Protein AF-A0A9D4J540-F1 (afdb_monomer_lite)

Foldseek 3Di:
DDPQPPPDDDPPPDDDDDDDDDDDDDDDDDDDDDDDDDDPPPDDDVVNVLVLVVVLPPDPPDDDDPPDDDDDPPPPDPPSQVVNQVVVVVQVVCVVVVSDDEDCFAFEPDFASGKHKYFPPDPLVVQQNCFHQFHWDWPDKDFGPNPPGQWIKTKIFTQAPPRDTDPQKIKIWIAGPPDRRMIMIHIHHGPVRHDFAADPPDPDRPDGDGADRSVLLVVLVVVVVVPPDPLVNNQVQLPPPPDVPDRTGRNRHDRSVVSVVVPVPD

Sequence (266 aa):
MVVVVEVRVVVARWGGGRRGGGGDGGDGGGETRHEQHASPYTHLELDEIVRWIEDATKVPHGRKRQSGGGGTAVVHSNQKEPLAAQIVDDIMGACEAGQGKVSTDMPFNISGGDIYVVALDSLAMKKDVSVDKYMWVNDGRRRFPKKKPTMFKSFFKIKLVENQHSKSFQKHIYERLENGKFAIIHYLGDPTIYTPLAHGNSKSKETVFIRTNPSVIEHIKSRADDETVSANFIDKELKCKAEKGTDFGVKTARNVRQVKKSFIQK

pLDDT: mean 70.06, std 23.6, range [22.86, 97.44]

Organism: Dreissena polymorpha (NCBI:txid45954)

Structure (mmCIF, N/CA/C/O backbone):
data_AF-A0A9D4J540-F1
#
_entry.id   AF-A0A9D4J540-F1
#
loop_
_atom_site.group_PDB
_atom_site.id
_atom_site.type_symbol
_atom_site.label_atom_id
_atom_site.label_alt_id
_atom_site.label_comp_id
_atom_site.label_asym_id
_atom_site.label_entity_id
_atom_site.label_seq_id
_atom_site.pdbx_PDB_ins_code
_atom_site.Cartn_x
_atom_site.Cartn_y
_atom_site.Cartn_z
_atom_site.occupancy
_atom_site.B_iso_or_equiv
_atom_site.auth_seq_id
_atom_site.auth_comp_id
_atom_site.auth_asym_id
_atom_site.auth_atom_id
_atom_site.pdbx_PDB_model_num
ATOM 1 N N . MET A 1 1 ? -17.486 -25.761 18.473 1.00 26.69 1 MET A N 1
ATOM 2 C CA . MET A 1 1 ? -17.718 -25.451 17.048 1.00 26.69 1 MET A CA 1
ATOM 3 C C . MET A 1 1 ? -16.878 -24.239 16.647 1.00 26.69 1 MET A C 1
ATOM 5 O O . MET A 1 1 ? -17.159 -23.132 17.087 1.00 26.69 1 MET A O 1
ATOM 9 N N . VAL A 1 2 ? -15.793 -24.455 15.898 1.00 23.91 2 VAL A N 1
ATOM 10 C CA . VAL A 1 2 ? -14.969 -23.377 15.324 1.00 23.91 2 VAL A CA 1
ATOM 11 C C . VAL A 1 2 ? -15.716 -22.850 14.104 1.00 23.91 2 VAL A C 1
ATOM 13 O O . VAL A 1 2 ? -15.892 -23.581 13.133 1.00 23.91 2 VAL A O 1
ATOM 16 N N . VAL A 1 3 ? -16.197 -21.609 14.160 1.00 22.86 3 VAL A N 1
ATOM 17 C CA . VAL A 1 3 ? -16.759 -20.951 12.976 1.00 22.86 3 VAL A CA 1
ATOM 18 C C . VAL A 1 3 ? -15.584 -20.544 12.094 1.00 22.86 3 VAL A C 1
ATOM 20 O O . VAL A 1 3 ? -14.884 -19.573 12.371 1.00 22.86 3 VAL A O 1
ATOM 23 N N . VAL A 1 4 ? -15.328 -21.340 11.058 1.00 23.89 4 VAL A N 1
ATOM 24 C CA . VAL A 1 4 ? -14.384 -21.002 9.994 1.00 23.89 4 VAL A CA 1
ATOM 25 C C . VAL A 1 4 ? -15.037 -19.914 9.149 1.00 23.89 4 VAL A C 1
ATOM 27 O O . VAL A 1 4 ? -15.971 -20.178 8.396 1.00 23.89 4 VAL A O 1
ATOM 30 N N . VAL A 1 5 ? -14.568 -18.677 9.291 1.00 25.12 5 VAL A N 1
ATOM 31 C CA . VAL A 1 5 ? -14.955 -17.583 8.397 1.00 25.12 5 VAL A CA 1
ATOM 32 C C . VAL A 1 5 ? -14.216 -17.800 7.077 1.00 25.12 5 VAL A C 1
ATOM 34 O O . VAL A 1 5 ? -13.028 -17.496 6.952 1.00 25.12 5 VAL A O 1
ATOM 37 N N . GLU A 1 6 ? -14.894 -18.368 6.078 1.00 25.05 6 GLU A N 1
ATOM 38 C CA . GLU A 1 6 ? -14.352 -18.451 4.722 1.00 25.05 6 GLU A CA 1
ATOM 39 C C . GLU A 1 6 ? -14.359 -17.047 4.100 1.00 25.05 6 GLU A C 1
ATOM 41 O O . GLU A 1 6 ? -15.299 -16.632 3.427 1.00 25.05 6 GLU A O 1
ATOM 46 N N . VAL A 1 7 ? -13.287 -16.283 4.320 1.00 29.91 7 VAL A N 1
ATOM 47 C CA . VAL A 1 7 ? -13.056 -15.042 3.577 1.00 29.91 7 VAL A CA 1
ATOM 48 C C . VAL A 1 7 ? -12.650 -15.428 2.151 1.00 29.91 7 VAL A C 1
ATOM 50 O O . VAL A 1 7 ? -11.495 -15.799 1.886 1.00 29.91 7 VAL A O 1
ATOM 53 N N . ARG A 1 8 ? -13.607 -15.383 1.218 1.00 24.66 8 ARG A N 1
ATOM 54 C CA . ARG A 1 8 ? -13.321 -15.356 -0.221 1.00 24.66 8 ARG A CA 1
ATOM 55 C C . ARG A 1 8 ? -13.073 -13.918 -0.653 1.00 24.66 8 ARG A C 1
ATOM 57 O O . ARG A 1 8 ? -13.983 -13.177 -0.992 1.00 24.66 8 ARG A O 1
ATOM 64 N N . VAL A 1 9 ? -11.798 -13.557 -0.635 1.00 43.72 9 VAL A N 1
ATOM 65 C CA . VAL A 1 9 ? -11.252 -12.507 -1.496 1.00 43.72 9 VAL A CA 1
ATOM 66 C C . VAL A 1 9 ? -11.085 -13.110 -2.900 1.00 43.72 9 VAL A C 1
ATOM 68 O O . VAL A 1 9 ? -10.709 -14.278 -3.009 1.00 43.72 9 VAL A O 1
ATOM 71 N N . VAL A 1 10 ? -11.335 -12.298 -3.936 1.00 25.88 10 VAL A N 1
ATOM 72 C CA . VAL A 1 10 ? -11.378 -12.590 -5.389 1.00 25.88 10 VAL A CA 1
ATOM 73 C C . VAL A 1 10 ? -12.747 -13.065 -5.914 1.00 25.88 10 VAL A C 1
ATOM 75 O O . VAL A 1 10 ? -13.048 -14.257 -5.941 1.00 25.88 10 VAL A O 1
ATOM 78 N N . VAL A 1 11 ? -13.537 -12.133 -6.472 1.00 28.45 11 VAL A N 1
ATOM 79 C CA . VAL A 1 11 ? -14.536 -12.452 -7.513 1.00 28.45 11 VAL A CA 1
ATOM 80 C C . VAL A 1 11 ? -13.845 -12.351 -8.873 1.00 28.45 11 VAL A C 1
ATOM 82 O O . VAL A 1 11 ? -13.983 -11.376 -9.609 1.00 28.45 11 VAL A O 1
ATOM 85 N N . ALA A 1 12 ? -13.069 -13.376 -9.222 1.00 29.16 12 ALA A N 1
ATOM 86 C CA . ALA A 1 12 ? -12.652 -13.582 -10.601 1.00 29.16 12 ALA A CA 1
ATOM 87 C C . ALA A 1 12 ? -13.852 -14.158 -11.359 1.00 29.16 12 ALA A C 1
ATOM 89 O O . ALA A 1 12 ? -14.287 -15.284 -11.114 1.00 29.16 12 ALA A O 1
ATOM 90 N N . ARG A 1 13 ? -14.418 -13.374 -12.279 1.00 31.55 13 ARG A N 1
ATOM 91 C CA . ARG A 1 13 ? -15.468 -13.838 -13.190 1.00 31.55 13 ARG A CA 1
ATOM 92 C C . ARG A 1 13 ? -14.835 -14.799 -14.204 1.00 31.55 13 ARG A C 1
ATOM 94 O O . ARG A 1 13 ? -14.367 -14.381 -15.258 1.00 31.55 13 ARG A O 1
ATOM 101 N N . TRP A 1 14 ? -14.784 -16.085 -13.867 1.00 31.44 14 TRP A N 1
ATOM 102 C CA . TRP A 1 14 ? -14.322 -17.133 -14.776 1.00 31.44 14 TRP A CA 1
ATOM 103 C C . TRP A 1 14 ? -15.510 -17.652 -15.599 1.00 31.44 14 TRP A C 1
ATOM 105 O O . TRP A 1 14 ? -16.533 -18.063 -15.051 1.00 31.44 14 TRP A O 1
ATOM 115 N N . GLY A 1 15 ? -15.393 -17.572 -16.927 1.00 35.62 15 GLY A N 1
ATOM 116 C CA . GLY A 1 15 ? -16.367 -18.104 -17.879 1.00 35.62 15 GLY A CA 1
ATOM 117 C C . GLY A 1 15 ? -16.639 -19.595 -17.663 1.00 35.62 15 GLY A C 1
ATOM 118 O O . GLY A 1 15 ? -15.723 -20.379 -17.428 1.00 35.62 15 GLY A O 1
ATOM 119 N N . GLY A 1 16 ? -17.920 -19.958 -17.732 1.00 33.75 16 GLY A N 1
ATOM 120 C CA . GLY A 1 16 ? -18.432 -21.280 -17.393 1.00 33.75 16 GLY A CA 1
ATOM 121 C C . GLY A 1 16 ? -17.830 -22.423 -18.212 1.00 33.75 16 GLY A C 1
ATOM 122 O O . GLY A 1 16 ? -17.980 -22.483 -19.431 1.00 33.75 16 GLY A O 1
ATOM 123 N N . GLY A 1 17 ? -17.234 -23.377 -17.498 1.00 34.75 17 GLY A N 1
ATOM 124 C CA . GLY A 1 17 ? -17.017 -24.752 -17.938 1.00 34.75 17 GLY A CA 1
ATOM 125 C C . GLY A 1 17 ? -18.079 -25.668 -17.324 1.00 34.75 17 GLY A C 1
ATOM 126 O O . GLY A 1 17 ? -18.417 -25.547 -16.150 1.00 34.75 17 GLY A O 1
ATOM 127 N N . ARG A 1 18 ? -18.652 -26.538 -18.157 1.00 36.75 18 ARG A N 1
ATOM 128 C CA . ARG A 1 18 ? -19.807 -27.411 -17.897 1.00 36.75 18 ARG A CA 1
ATOM 129 C C . ARG A 1 18 ? -19.632 -28.421 -16.750 1.00 36.75 18 ARG A C 1
ATOM 131 O O . ARG A 1 18 ? -18.545 -28.904 -16.470 1.00 36.75 18 ARG A O 1
ATOM 138 N N . ARG A 1 19 ? -20.802 -28.773 -16.201 1.00 39.38 19 ARG A N 1
ATOM 139 C CA . ARG A 1 19 ? -21.139 -29.775 -15.175 1.00 39.38 19 ARG A CA 1
ATOM 140 C C . ARG A 1 19 ? -20.729 -31.224 -15.486 1.00 39.38 19 ARG A C 1
ATOM 142 O O . ARG A 1 19 ? -20.896 -31.688 -16.609 1.00 39.38 19 ARG A O 1
ATOM 149 N N . GLY A 1 20 ? -20.450 -31.942 -14.399 1.00 35.66 20 GLY A N 1
ATOM 150 C CA . GLY A 1 20 ? -20.665 -33.378 -14.153 1.00 35.66 20 GLY A CA 1
ATOM 151 C C . GLY A 1 20 ? -19.962 -33.731 -12.833 1.00 35.66 20 GLY A C 1
ATOM 152 O O . GLY A 1 20 ? -18.858 -33.252 -12.628 1.00 35.66 20 GLY A O 1
ATOM 153 N N . GLY A 1 21 ? -20.484 -34.461 -11.851 1.00 37.16 21 GLY A N 1
ATOM 154 C CA . GLY A 1 21 ? -21.743 -35.159 -11.608 1.00 37.16 21 GLY A CA 1
ATOM 155 C C . GLY A 1 21 ? -21.553 -36.016 -10.336 1.00 37.16 21 GLY A C 1
ATOM 156 O O . GLY A 1 21 ? -20.451 -36.504 -10.127 1.00 37.16 21 GLY A O 1
ATOM 157 N N . GLY A 1 22 ? -22.614 -36.178 -9.533 1.00 41.75 22 GLY A N 1
ATOM 158 C CA . GLY A 1 22 ? -22.899 -37.334 -8.656 1.00 41.75 22 GLY A CA 1
ATOM 159 C C . GLY A 1 22 ? -22.045 -37.604 -7.403 1.00 41.75 22 GLY A C 1
ATOM 160 O O . GLY A 1 22 ? -20.834 -37.765 -7.490 1.00 41.75 22 GLY A O 1
ATOM 161 N N . GLY A 1 23 ? -22.717 -37.803 -6.259 1.00 38.97 23 GLY A N 1
ATOM 162 C CA . GLY A 1 23 ? -22.156 -38.523 -5.108 1.00 38.97 23 GLY A CA 1
ATOM 163 C C . GLY A 1 23 ? -22.868 -38.256 -3.779 1.00 38.97 23 GLY A C 1
ATOM 164 O O . GLY A 1 23 ? -22.450 -37.368 -3.045 1.00 38.97 23 GLY A O 1
ATOM 165 N N . ASP A 1 24 ? -23.918 -39.031 -3.493 1.00 45.72 24 ASP A N 1
ATOM 166 C CA . ASP A 1 24 ? -24.624 -39.114 -2.203 1.00 45.72 24 ASP A CA 1
ATOM 167 C C . ASP A 1 24 ? -23.822 -39.877 -1.132 1.00 45.72 24 ASP A C 1
ATOM 169 O O . ASP A 1 24 ? -23.136 -40.852 -1.445 1.00 45.72 24 ASP A O 1
ATOM 173 N N . GLY A 1 25 ? -24.053 -39.523 0.140 1.00 40.47 25 GLY A N 1
ATOM 174 C CA . GLY A 1 25 ? -24.038 -40.475 1.260 1.00 40.47 25 GLY A CA 1
ATOM 175 C C . GLY A 1 25 ? -23.175 -40.102 2.472 1.00 40.47 25 GLY A C 1
ATOM 176 O O . GLY A 1 25 ? -21.962 -39.961 2.349 1.00 40.47 25 GLY A O 1
ATOM 177 N N . GLY A 1 26 ? -23.788 -40.065 3.664 1.00 37.16 26 GLY A N 1
ATOM 178 C CA . GLY A 1 26 ? -23.072 -40.271 4.933 1.00 37.16 26 GLY A CA 1
ATOM 179 C C . GLY A 1 26 ? -23.643 -39.547 6.154 1.00 37.16 26 GLY A C 1
ATOM 180 O O . GLY A 1 26 ? -23.348 -38.379 6.369 1.00 37.16 26 GLY A O 1
ATOM 181 N N . ASP A 1 27 ? -24.414 -40.282 6.955 1.00 44.53 27 ASP A N 1
ATOM 182 C CA . ASP A 1 27 ? -25.056 -39.901 8.221 1.00 44.53 27 ASP A CA 1
ATOM 183 C C . ASP A 1 27 ? -24.097 -39.911 9.435 1.00 44.53 27 ASP A C 1
ATOM 185 O O . ASP A 1 27 ? -23.196 -40.748 9.506 1.00 44.53 27 ASP A O 1
ATOM 189 N N . GLY A 1 28 ? -24.406 -39.091 10.452 1.00 39.31 28 GLY A N 1
ATOM 190 C CA . GLY A 1 28 ? -24.206 -39.450 11.867 1.00 39.31 28 GLY A CA 1
ATOM 191 C C . GLY A 1 28 ? -23.119 -38.727 12.685 1.00 39.31 28 GLY A C 1
ATOM 192 O O . GLY A 1 28 ? -21.926 -38.899 12.458 1.00 39.31 28 GLY A O 1
ATOM 193 N N . GLY A 1 29 ? -23.542 -38.041 13.758 1.00 35.44 29 GLY A N 1
ATOM 194 C CA . GLY A 1 29 ? -22.684 -37.713 14.909 1.00 35.44 29 GLY A CA 1
ATOM 195 C C . GLY A 1 29 ? -23.139 -36.488 15.707 1.00 35.44 29 GLY A C 1
ATOM 196 O O . GLY A 1 29 ? -22.937 -35.363 15.271 1.00 35.44 29 GLY A O 1
ATOM 197 N N . GLY A 1 30 ? -23.767 -36.705 16.869 1.00 49.06 30 GLY A N 1
ATOM 198 C CA . GLY A 1 30 ? -24.305 -35.651 17.735 1.00 49.06 30 GLY A CA 1
ATOM 199 C C . GLY A 1 30 ? -23.245 -34.835 18.481 1.00 49.06 30 GLY A C 1
ATOM 200 O O . GLY A 1 30 ? -22.199 -35.356 18.861 1.00 49.06 30 GLY A O 1
ATOM 201 N N . GLU A 1 31 ? -23.562 -33.566 18.753 1.00 39.06 31 GLU A N 1
ATOM 202 C CA . GLU A 1 31 ? -22.730 -32.685 19.572 1.00 39.06 31 GLU A CA 1
ATOM 203 C C . GLU A 1 31 ? -23.557 -31.892 20.594 1.00 39.06 31 GLU A C 1
ATOM 205 O O . GLU A 1 31 ? -24.661 -31.401 20.348 1.00 39.06 31 GLU A O 1
ATOM 210 N N . THR A 1 32 ? -22.974 -31.819 21.782 1.00 46.72 32 THR A N 1
ATOM 211 C CA . THR A 1 32 ? -23.437 -31.221 23.032 1.00 46.72 32 THR A CA 1
ATOM 212 C C . THR A 1 32 ? -23.657 -29.708 22.948 1.00 46.72 32 THR A C 1
ATOM 214 O O . THR A 1 32 ? -22.788 -28.960 22.502 1.00 46.72 32 THR A O 1
ATOM 217 N N . ARG A 1 33 ? -24.806 -29.246 23.464 1.00 34.62 33 ARG A N 1
ATOM 218 C CA . ARG A 1 33 ? -25.154 -27.825 23.622 1.00 34.62 33 ARG A CA 1
ATOM 219 C C . ARG A 1 33 ? -24.336 -27.178 24.744 1.00 34.62 33 ARG A C 1
ATOM 221 O O . ARG A 1 33 ? -24.638 -27.367 25.917 1.00 34.62 33 ARG A O 1
ATOM 228 N N . HIS A 1 34 ? -23.359 -26.361 24.367 1.00 41.25 34 HIS A N 1
ATOM 229 C CA . HIS A 1 34 ? -22.866 -25.269 25.202 1.00 41.25 34 HIS A CA 1
ATOM 230 C C . HIS A 1 34 ? -23.583 -23.982 24.785 1.00 41.25 34 HIS A C 1
ATOM 232 O O . HIS A 1 34 ? -23.440 -23.534 23.648 1.00 41.25 34 HIS A O 1
ATOM 238 N N . GLU A 1 35 ? -24.353 -23.390 25.697 1.00 42.62 35 GLU A N 1
ATOM 239 C CA . GLU A 1 35 ? -24.868 -22.030 25.534 1.00 42.62 35 GLU A CA 1
ATOM 240 C C . GLU A 1 35 ? -23.688 -21.051 25.544 1.00 42.62 35 GLU A C 1
ATOM 242 O O . GLU A 1 35 ? -23.077 -20.783 26.578 1.00 42.62 35 GLU A O 1
ATOM 247 N N . GLN A 1 36 ? -23.335 -20.552 24.359 1.00 37.88 36 GLN A N 1
ATOM 248 C CA . GLN A 1 36 ? -22.417 -19.437 24.171 1.00 37.88 36 GLN A CA 1
ATOM 249 C C . GLN A 1 36 ? -23.218 -18.250 23.644 1.00 37.88 36 GLN A C 1
ATOM 251 O O . GLN A 1 36 ? -23.980 -18.370 22.684 1.00 37.88 36 GLN A O 1
ATOM 256 N N . HIS A 1 37 ? -23.057 -17.105 24.302 1.00 36.12 37 HIS A N 1
ATOM 257 C CA . HIS A 1 37 ? -23.684 -15.852 23.909 1.00 36.12 37 HIS A CA 1
ATOM 258 C C . HIS A 1 37 ? -23.287 -15.484 22.472 1.00 36.12 37 HIS A C 1
ATOM 260 O O . HIS A 1 37 ? -22.111 -15.292 22.167 1.00 36.12 37 HIS A O 1
ATOM 266 N N . ALA A 1 38 ? -24.286 -15.399 21.594 1.00 30.80 38 ALA A N 1
ATOM 267 C CA . ALA A 1 38 ? -24.119 -15.023 20.200 1.00 30.80 38 ALA A CA 1
ATOM 268 C C . ALA A 1 38 ? -23.580 -13.587 20.079 1.00 30.80 38 ALA A C 1
ATOM 270 O O . ALA A 1 38 ? -24.148 -12.648 20.640 1.00 30.80 38 ALA A O 1
ATOM 271 N N . SER A 1 39 ? -22.502 -13.417 19.311 1.00 40.12 39 SER A N 1
ATOM 272 C CA . SER A 1 39 ? -22.095 -12.101 18.816 1.00 40.12 39 SER A CA 1
ATOM 273 C C . SER A 1 39 ? -23.173 -11.587 17.845 1.00 40.12 39 SER A C 1
ATOM 275 O O . SER A 1 39 ? -23.581 -12.343 16.961 1.00 40.12 39 SER A O 1
ATOM 277 N N . PRO A 1 40 ? -2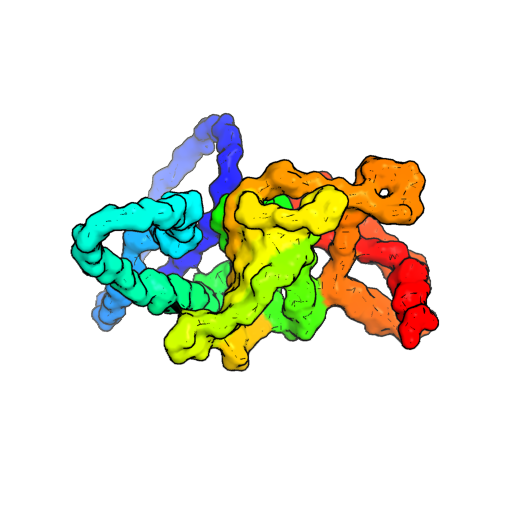3.656 -10.338 17.973 1.00 40.12 40 PRO A N 1
ATOM 278 C CA . PRO A 1 40 ? -24.829 -9.834 17.246 1.00 40.12 40 PRO A CA 1
ATOM 279 C C . PRO A 1 40 ? -24.622 -9.595 15.736 1.00 40.12 40 PRO A C 1
ATOM 281 O O . PRO A 1 40 ? -25.515 -9.064 15.082 1.00 40.12 40 PRO A O 1
ATOM 284 N N . TYR A 1 41 ? -23.480 -9.978 15.158 1.00 39.75 41 TYR A N 1
ATOM 285 C CA . TYR A 1 41 ? -23.136 -9.715 13.755 1.00 39.75 41 TYR A CA 1
ATOM 286 C C . TYR A 1 41 ? -23.010 -11.012 12.952 1.00 39.75 41 TYR A C 1
ATOM 288 O O . TYR A 1 41 ? -21.939 -11.350 12.460 1.00 39.75 41 TYR A O 1
ATOM 296 N N . THR A 1 42 ? -24.093 -11.780 12.846 1.00 37.28 42 THR A N 1
ATOM 297 C CA . THR A 1 42 ? -24.063 -13.096 12.187 1.00 37.28 42 THR A CA 1
ATOM 298 C C . THR A 1 42 ? -24.372 -13.090 10.691 1.00 37.28 42 THR A C 1
ATOM 300 O O . THR A 1 42 ? -24.262 -14.146 10.088 1.00 37.28 42 THR A O 1
ATOM 303 N N . HIS A 1 43 ? -24.702 -11.963 10.050 1.00 38.12 43 HIS A N 1
ATOM 304 C CA . HIS A 1 43 ? -25.082 -11.981 8.626 1.00 38.12 43 HIS A CA 1
ATOM 305 C C . HIS A 1 43 ? -24.961 -10.618 7.915 1.00 38.12 43 HIS A C 1
ATOM 307 O O . HIS A 1 43 ? -25.869 -10.213 7.202 1.00 38.12 43 HIS A O 1
ATOM 313 N N . LEU A 1 44 ? -23.857 -9.887 8.087 1.00 40.41 44 LEU A N 1
ATOM 314 C CA . LEU A 1 44 ? -23.514 -8.858 7.096 1.00 40.41 44 LEU A CA 1
ATOM 315 C C . LEU A 1 44 ? -22.609 -9.522 6.065 1.00 40.41 44 LEU A C 1
ATOM 317 O O . LEU A 1 44 ? -21.484 -9.912 6.386 1.00 40.41 44 LEU A O 1
ATOM 321 N N . GLU A 1 45 ? -23.116 -9.705 4.847 1.00 52.97 45 GLU A N 1
ATOM 322 C CA . GLU A 1 45 ? -22.279 -10.167 3.745 1.00 52.97 45 GLU A CA 1
ATOM 323 C C . GLU A 1 45 ? -21.124 -9.169 3.569 1.00 52.97 45 GLU A C 1
ATOM 325 O O . GLU A 1 45 ? -21.304 -7.957 3.692 1.00 52.97 45 GLU A O 1
ATOM 330 N N . LEU A 1 46 ? -19.910 -9.658 3.306 1.00 49.06 46 LEU A N 1
ATOM 331 C CA . LEU A 1 46 ? -18.743 -8.803 3.038 1.00 49.06 46 LEU A CA 1
ATOM 332 C C . LEU A 1 46 ? -19.042 -7.751 1.954 1.00 49.06 46 LEU A C 1
ATOM 334 O O . LEU A 1 46 ? -18.517 -6.643 2.024 1.00 49.06 46 LEU A O 1
ATOM 338 N N . ASP A 1 47 ? -19.951 -8.056 1.027 1.00 44.81 47 ASP A N 1
ATOM 339 C CA . ASP A 1 47 ? -20.469 -7.139 0.012 1.00 44.81 47 ASP A CA 1
ATOM 340 C C . ASP A 1 47 ? -21.237 -5.947 0.605 1.00 44.81 47 ASP A C 1
ATOM 342 O O . ASP A 1 47 ? -21.159 -4.839 0.073 1.00 44.81 47 ASP A O 1
ATOM 346 N N . GLU A 1 48 ? -21.936 -6.121 1.729 1.00 49.53 48 GLU A N 1
ATOM 347 C CA . GLU A 1 48 ? -22.558 -5.026 2.477 1.00 49.53 48 GLU A CA 1
ATOM 348 C C . GLU A 1 48 ? -21.516 -4.205 3.232 1.00 49.53 48 GLU A C 1
ATOM 350 O O . GLU A 1 48 ? -21.625 -2.984 3.257 1.00 49.53 48 GLU A O 1
ATOM 355 N N . ILE A 1 49 ? -20.466 -4.828 3.776 1.00 53.75 49 ILE A N 1
ATOM 356 C CA . ILE A 1 49 ? -19.348 -4.113 4.415 1.00 53.75 49 ILE A CA 1
ATOM 357 C C . ILE A 1 49 ? -18.589 -3.272 3.379 1.00 53.75 49 ILE A C 1
ATOM 359 O O . ILE A 1 49 ? -18.314 -2.097 3.623 1.00 53.75 49 ILE A O 1
ATOM 363 N N . VAL A 1 50 ? -18.294 -3.836 2.206 1.00 54.75 50 VAL A N 1
ATOM 364 C CA . VAL A 1 50 ? -17.635 -3.138 1.093 1.00 54.75 50 VAL A CA 1
ATOM 365 C C . VAL A 1 50 ? -18.532 -2.026 0.554 1.00 54.75 50 VAL A C 1
ATOM 367 O O . VAL A 1 50 ? -18.093 -0.876 0.530 1.00 54.75 50 VAL A O 1
ATOM 370 N N . ARG A 1 51 ? -19.810 -2.302 0.239 1.00 52.31 51 ARG A N 1
ATOM 371 C CA . ARG A 1 51 ? -20.781 -1.262 -0.162 1.00 52.31 51 ARG A CA 1
ATOM 372 C C . ARG A 1 51 ? -20.913 -0.168 0.883 1.00 52.31 51 ARG A C 1
ATOM 374 O O . ARG A 1 51 ? -21.032 1.002 0.534 1.00 52.31 51 ARG A O 1
ATOM 381 N N . TRP A 1 52 ? -20.871 -0.518 2.162 1.00 57.41 52 TRP A N 1
ATOM 382 C CA . TRP A 1 52 ? -20.982 0.450 3.239 1.00 57.41 52 TRP A CA 1
ATOM 383 C C . TRP A 1 52 ? -19.720 1.308 3.371 1.00 57.41 52 TRP A C 1
ATOM 385 O O . TRP A 1 52 ? -19.829 2.522 3.546 1.00 57.41 52 TRP A O 1
ATOM 395 N N . ILE A 1 53 ? -18.522 0.732 3.211 1.00 54.00 53 ILE A N 1
ATOM 396 C CA . ILE A 1 53 ? -17.271 1.502 3.127 1.00 54.00 53 ILE A CA 1
ATOM 397 C C . ILE A 1 53 ? -17.296 2.419 1.892 1.00 54.00 53 ILE A C 1
ATOM 399 O O . ILE A 1 53 ? -16.912 3.589 1.987 1.00 54.00 53 ILE A O 1
ATOM 403 N N . GLU A 1 54 ? -17.779 1.944 0.746 1.00 55.62 54 GLU A N 1
ATOM 404 C CA . GLU A 1 54 ? -17.943 2.744 -0.473 1.00 55.62 54 GLU A CA 1
ATOM 405 C C . GLU A 1 54 ? -18.953 3.891 -0.280 1.00 55.62 54 GLU A C 1
ATOM 407 O O . GLU A 1 54 ? -18.656 5.046 -0.591 1.00 55.62 54 GLU A O 1
ATOM 412 N N . ASP A 1 55 ? -20.112 3.635 0.325 1.00 57.56 55 ASP A N 1
ATOM 413 C CA . ASP A 1 55 ? -21.144 4.646 0.593 1.00 57.56 55 ASP A CA 1
ATOM 414 C C . ASP A 1 55 ? -20.772 5.611 1.730 1.00 57.56 55 ASP A C 1
ATOM 416 O O . ASP A 1 55 ? -21.236 6.756 1.769 1.00 57.56 55 ASP A O 1
ATOM 420 N N . ALA A 1 56 ? -19.906 5.197 2.655 1.00 50.41 56 ALA A N 1
ATOM 421 C CA . ALA A 1 56 ? -19.301 6.080 3.647 1.00 50.41 56 ALA A CA 1
ATOM 422 C C . ALA A 1 56 ? -18.181 6.952 3.049 1.00 50.41 56 ALA A C 1
ATOM 424 O O . ALA A 1 56 ? -17.897 8.024 3.589 1.00 50.41 56 ALA A O 1
ATOM 425 N N . THR A 1 57 ? -17.556 6.529 1.943 1.00 46.12 57 THR A N 1
ATOM 426 C CA . THR A 1 57 ? -16.447 7.249 1.288 1.00 46.12 57 THR A CA 1
ATOM 427 C C . THR A 1 57 ? -16.866 8.093 0.082 1.00 46.12 57 THR A C 1
ATOM 429 O O . THR A 1 57 ? -16.113 8.992 -0.301 1.00 46.12 57 THR A O 1
ATOM 432 N N . LYS A 1 58 ? -18.080 7.911 -0.460 1.00 49.16 58 LYS A N 1
ATOM 433 C CA . LYS A 1 58 ? -18.726 8.850 -1.395 1.00 49.16 58 LYS A CA 1
ATOM 434 C C . LYS A 1 58 ? -18.990 10.198 -0.709 1.00 49.16 58 LYS A C 1
ATOM 436 O O . LYS A 1 58 ? -20.077 10.482 -0.212 1.00 49.16 58 LYS A O 1
ATOM 441 N N . VAL A 1 59 ? -17.981 11.067 -0.692 1.00 44.06 59 VAL A N 1
ATOM 442 C CA . VAL A 1 59 ? -18.159 12.491 -0.388 1.00 44.06 59 VAL A CA 1
ATOM 443 C C . VAL A 1 59 ? -18.911 13.112 -1.570 1.00 44.06 59 VAL A C 1
ATOM 445 O O . VAL A 1 59 ? -18.423 12.994 -2.694 1.00 44.06 59 VAL A O 1
ATOM 448 N N . PRO A 1 60 ? -20.057 13.791 -1.379 1.00 43.03 60 PRO A N 1
ATOM 449 C CA . PRO A 1 60 ? -20.722 14.489 -2.472 1.00 43.03 60 PRO A CA 1
ATOM 450 C C . PRO A 1 60 ? -19.820 15.629 -2.968 1.00 43.03 60 PRO A C 1
ATOM 452 O O . PRO A 1 60 ? -19.774 16.725 -2.407 1.00 43.03 60 PRO A O 1
ATOM 455 N N . HIS A 1 61 ? -19.053 15.360 -4.023 1.00 42.03 61 HIS A N 1
ATOM 456 C CA . HIS A 1 61 ? -18.277 16.354 -4.751 1.00 42.03 61 HIS A CA 1
ATOM 457 C C . HIS A 1 61 ? -19.219 17.146 -5.652 1.00 42.03 61 HIS A C 1
ATOM 459 O O . HIS A 1 61 ? -19.358 16.871 -6.837 1.00 42.03 61 HIS A O 1
ATOM 465 N N . GLY A 1 62 ? -19.897 18.133 -5.066 1.00 46.88 62 GLY A N 1
ATOM 466 C CA . GLY A 1 62 ? -20.720 19.052 -5.842 1.00 46.88 62 GLY A CA 1
ATOM 467 C C . GLY A 1 62 ? -21.815 19.733 -5.042 1.00 46.88 62 GLY A C 1
ATOM 468 O O . GLY A 1 62 ? -22.991 19.484 -5.271 1.00 46.88 62 GLY A O 1
ATOM 469 N N . ARG A 1 63 ? -21.460 20.662 -4.152 1.00 41.22 63 ARG A N 1
ATOM 470 C CA . ARG A 1 63 ? -22.367 21.776 -3.852 1.00 41.22 63 ARG A CA 1
ATOM 471 C C . ARG A 1 63 ? -21.664 23.080 -4.183 1.00 41.22 63 ARG A C 1
ATOM 473 O O . ARG A 1 63 ? -20.886 23.603 -3.389 1.00 41.22 63 ARG A O 1
ATOM 480 N N . LYS A 1 64 ? -21.950 23.599 -5.384 1.00 47.59 64 LYS A N 1
ATOM 481 C CA . LYS A 1 64 ? -21.834 25.035 -5.659 1.00 47.59 64 LYS A CA 1
ATOM 482 C C . LYS A 1 64 ? -22.616 25.745 -4.553 1.00 47.59 64 LYS A C 1
ATOM 484 O O . LYS A 1 64 ? -23.775 25.412 -4.316 1.00 47.59 64 LYS A O 1
ATOM 489 N N . ARG A 1 65 ? -21.968 26.669 -3.844 1.00 42.03 65 ARG A N 1
ATOM 490 C CA . ARG A 1 65 ? -22.627 27.540 -2.867 1.00 42.03 65 ARG A CA 1
ATOM 491 C C . ARG A 1 65 ? -23.707 28.336 -3.603 1.00 42.03 65 ARG A C 1
ATOM 493 O O . ARG A 1 65 ? -23.382 29.294 -4.292 1.00 42.03 65 ARG A O 1
ATOM 500 N N . GLN A 1 66 ? -24.970 27.935 -3.481 1.00 47.47 66 GLN A N 1
ATOM 501 C CA . GLN A 1 66 ? -26.077 28.854 -3.714 1.00 47.47 66 GLN A CA 1
ATOM 502 C C . GLN A 1 66 ? -26.162 29.756 -2.485 1.00 47.47 66 GLN A C 1
ATOM 504 O O . GLN A 1 66 ? -26.473 29.313 -1.381 1.00 47.47 66 GLN A O 1
ATOM 509 N N . SER A 1 67 ? -25.777 31.013 -2.670 1.00 52.28 67 SER A N 1
ATOM 510 C CA . SER A 1 67 ? -25.998 32.086 -1.713 1.00 52.28 67 SER A CA 1
ATOM 511 C C . SER A 1 67 ? -27.464 32.506 -1.790 1.00 52.28 67 SER A C 1
ATOM 513 O O . SER A 1 67 ? -27.850 33.194 -2.731 1.00 52.28 67 SER A O 1
ATOM 515 N N . GLY A 1 68 ? -28.276 32.094 -0.821 1.00 54.47 68 GLY A N 1
ATOM 516 C CA . GLY A 1 68 ? -29.609 32.663 -0.631 1.00 54.47 68 GLY A CA 1
ATOM 517 C C . GLY A 1 68 ? -30.617 31.678 -0.055 1.00 54.47 68 GLY A C 1
ATOM 518 O O . GLY A 1 68 ? -30.928 30.677 -0.687 1.00 54.47 68 GLY A O 1
ATOM 519 N N . GLY A 1 69 ? -31.159 32.009 1.118 1.00 48.03 69 GLY A N 1
ATOM 520 C CA . GLY A 1 69 ? -32.364 31.385 1.669 1.00 48.03 69 GLY A CA 1
ATOM 521 C C . GLY A 1 69 ? -32.100 30.451 2.847 1.00 48.03 69 GLY A C 1
ATOM 522 O O . GLY A 1 69 ? -31.362 29.478 2.728 1.00 48.03 69 GLY A O 1
ATOM 523 N N . GLY A 1 70 ? -32.705 30.775 3.994 1.00 51.34 70 GLY A N 1
ATOM 524 C CA . GLY A 1 70 ? -32.614 30.019 5.243 1.00 51.34 70 GLY A CA 1
ATOM 525 C C . GLY A 1 70 ? -32.927 28.535 5.051 1.00 51.34 70 GLY A C 1
ATOM 526 O O . GLY A 1 70 ? -33.971 28.174 4.516 1.00 51.34 70 GLY A O 1
ATOM 527 N N . GLY A 1 71 ? -31.996 27.682 5.474 1.00 37.28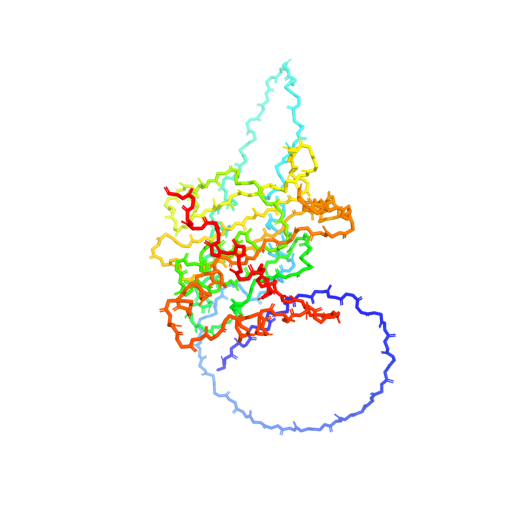 71 GLY A N 1
ATOM 528 C CA . GLY A 1 71 ? -32.069 26.240 5.288 1.00 37.28 71 GLY A CA 1
ATOM 529 C C . GLY A 1 71 ? -31.878 25.504 6.604 1.00 37.28 71 GLY A C 1
ATOM 530 O O . GLY A 1 71 ? -30.889 25.706 7.308 1.00 37.28 71 GLY A O 1
ATOM 531 N N . THR A 1 72 ? -32.840 24.638 6.897 1.00 45.16 72 THR A N 1
ATOM 532 C CA . THR A 1 72 ? -32.873 23.635 7.961 1.00 45.16 72 THR A CA 1
ATOM 533 C C . THR A 1 72 ? -31.515 22.948 8.125 1.00 45.16 72 THR A C 1
ATOM 535 O O . THR A 1 72 ? -30.950 22.424 7.161 1.00 45.16 72 THR A O 1
ATOM 538 N N . ALA A 1 73 ? -30.981 22.943 9.350 1.00 35.81 73 ALA A N 1
ATOM 539 C CA . ALA A 1 73 ? -29.724 22.281 9.672 1.00 35.81 73 ALA A CA 1
ATOM 540 C C . ALA A 1 73 ? -29.875 20.764 9.486 1.00 35.81 73 ALA A C 1
ATOM 542 O O . ALA A 1 73 ? -30.405 20.062 10.346 1.00 35.81 73 ALA A O 1
ATOM 543 N N . VAL A 1 74 ? -29.410 20.243 8.351 1.00 40.16 74 VAL A N 1
ATOM 544 C CA . VAL A 1 74 ? -29.299 18.799 8.149 1.00 40.16 74 VAL A CA 1
ATOM 545 C C . VAL A 1 74 ? -28.136 18.310 9.009 1.00 40.16 74 VAL A C 1
ATOM 547 O O . VAL A 1 74 ? -26.970 18.432 8.633 1.00 40.16 74 VAL A O 1
ATOM 550 N N . VAL A 1 75 ? -28.450 17.771 10.186 1.00 37.41 75 VAL A N 1
ATOM 551 C CA . VAL A 1 75 ? -27.484 17.084 11.046 1.00 37.41 75 VAL A CA 1
ATOM 552 C C . VAL A 1 75 ? -27.088 15.785 10.345 1.00 37.41 75 VAL A C 1
ATOM 554 O O . VAL A 1 75 ? -27.756 14.763 10.463 1.00 37.41 75 VAL A O 1
ATOM 557 N N . HIS A 1 76 ? -26.010 15.811 9.561 1.00 45.06 76 HIS A N 1
ATOM 558 C CA . HIS A 1 76 ? -25.362 14.580 9.115 1.00 45.06 76 HIS A CA 1
ATOM 559 C C . HIS A 1 76 ? -24.797 13.883 10.355 1.00 45.06 76 HIS A C 1
ATOM 561 O O . HIS A 1 76 ? -23.841 14.357 10.969 1.00 45.06 76 HIS A O 1
ATOM 567 N N . SER A 1 77 ? -25.427 12.785 10.773 1.00 44.09 77 SER A N 1
ATOM 568 C CA . SER A 1 77 ? -25.000 12.030 11.946 1.00 44.09 77 SER A CA 1
ATOM 569 C C . SER A 1 77 ? -23.563 11.528 11.752 1.00 44.09 77 SER A C 1
ATOM 571 O O . SER A 1 77 ? -23.295 10.720 10.861 1.00 44.09 77 SER A O 1
ATOM 573 N N . ASN A 1 78 ? -22.646 11.957 12.622 1.00 55.78 78 ASN A N 1
ATOM 574 C CA . ASN A 1 78 ? -21.231 11.550 12.673 1.00 55.78 78 ASN A CA 1
ATOM 575 C C . ASN A 1 78 ? -21.005 10.063 13.051 1.00 55.78 78 ASN A C 1
ATOM 577 O O . ASN A 1 78 ? -19.919 9.694 13.490 1.00 55.78 78 ASN A O 1
ATOM 581 N N . GLN A 1 79 ? -22.010 9.196 12.915 1.00 61.47 79 GLN A N 1
ATOM 582 C CA . GLN A 1 79 ? -21.950 7.792 13.342 1.00 61.47 79 GLN A CA 1
ATOM 583 C C . GLN A 1 79 ? -21.193 6.873 12.368 1.00 61.47 79 GLN A C 1
ATOM 585 O O . GLN A 1 79 ? -20.854 5.751 12.727 1.00 61.47 79 GLN A O 1
ATOM 590 N N . LYS A 1 80 ? -20.865 7.346 11.157 1.00 69.75 80 LYS A N 1
ATOM 591 C CA . LYS A 1 80 ? -20.180 6.531 10.139 1.00 69.75 80 LYS A CA 1
ATOM 592 C C . LYS A 1 80 ? -18.690 6.292 10.426 1.00 69.75 80 LYS A C 1
ATOM 594 O O . LYS A 1 80 ? -18.168 5.235 10.104 1.00 69.75 80 LYS A O 1
ATOM 599 N N . GLU A 1 81 ? -17.972 7.235 11.034 1.00 72.81 81 GLU A N 1
ATOM 600 C CA . GLU A 1 81 ? -16.542 7.011 11.320 1.00 72.81 81 GLU A CA 1
ATOM 601 C C . GLU A 1 81 ? -16.283 5.946 12.403 1.00 72.81 81 GLU A C 1
ATOM 603 O O . GLU A 1 81 ? -15.409 5.107 12.183 1.00 72.81 81 GLU A O 1
ATOM 608 N N . PRO A 1 82 ? -17.008 5.935 13.543 1.00 75.81 82 PRO A N 1
ATOM 609 C CA . PRO A 1 82 ? -16.809 4.927 14.583 1.00 75.81 82 PRO A CA 1
ATOM 610 C C . PRO A 1 82 ? -16.995 3.491 14.087 1.00 75.81 82 PRO A C 1
ATOM 612 O O . PRO A 1 82 ? -16.177 2.636 14.406 1.00 75.81 82 PRO A O 1
ATOM 615 N N . LEU A 1 83 ? -18.016 3.237 13.262 1.00 82.56 83 LEU A N 1
ATOM 616 C CA . LEU A 1 83 ? -18.290 1.893 12.749 1.00 82.56 83 LEU A CA 1
ATOM 617 C C . LEU A 1 83 ? -17.218 1.430 11.747 1.00 82.56 83 LEU A C 1
ATOM 619 O O . LEU A 1 83 ? -16.747 0.303 11.839 1.00 82.56 83 LEU A O 1
ATOM 623 N N . ALA A 1 84 ? -16.750 2.308 10.853 1.00 84.62 84 ALA A N 1
ATOM 624 C CA . ALA A 1 84 ? -15.647 1.976 9.945 1.00 84.62 84 ALA A CA 1
ATOM 625 C C . ALA A 1 84 ? -14.351 1.636 10.701 1.00 84.62 84 ALA A C 1
ATOM 627 O O . ALA A 1 84 ? -13.619 0.732 10.306 1.00 84.62 84 ALA A O 1
ATOM 628 N N . ALA A 1 85 ? -14.058 2.368 11.779 1.00 89.12 85 ALA A N 1
ATOM 629 C CA . ALA A 1 85 ? -12.917 2.075 12.637 1.00 89.12 85 ALA A CA 1
ATOM 630 C C . ALA A 1 85 ? -13.064 0.739 13.363 1.00 89.12 85 ALA A C 1
ATOM 632 O O . ALA A 1 85 ? -12.093 -0.007 13.402 1.00 89.12 85 ALA A O 1
ATOM 633 N N . GLN A 1 86 ? -14.259 0.436 13.877 1.00 90.94 86 GLN A N 1
ATOM 634 C CA . GLN A 1 86 ? -14.533 -0.839 14.531 1.00 90.94 86 GLN A CA 1
ATOM 635 C C . GLN A 1 86 ? -14.316 -2.009 13.570 1.00 90.94 86 GLN A C 1
ATOM 637 O O . GLN A 1 86 ? -13.575 -2.916 13.899 1.00 90.94 86 GLN A O 1
ATOM 642 N N . ILE A 1 87 ? -14.849 -1.938 12.345 1.00 90.12 87 ILE A N 1
ATOM 643 C CA . ILE A 1 87 ? -14.680 -3.000 11.339 1.00 90.12 87 ILE A CA 1
ATOM 644 C C . ILE A 1 87 ? -13.200 -3.240 11.019 1.00 90.12 87 ILE A C 1
ATOM 646 O O . ILE A 1 87 ? -12.743 -4.379 10.980 1.00 90.12 87 ILE A O 1
ATOM 650 N N . VAL A 1 88 ? -12.432 -2.169 10.785 1.00 92.44 88 VAL A N 1
ATOM 651 C CA . VAL A 1 88 ? -10.988 -2.289 10.524 1.00 92.44 88 VAL A CA 1
ATOM 652 C C . VAL A 1 88 ? -10.274 -2.914 11.721 1.00 92.44 88 VAL A C 1
ATOM 654 O O . VAL A 1 88 ? -9.386 -3.746 11.536 1.00 92.44 88 VAL A O 1
ATOM 657 N N . ASP A 1 89 ? -10.661 -2.524 12.933 1.00 92.62 89 ASP A N 1
ATOM 658 C CA . ASP A 1 89 ? -10.082 -3.058 14.157 1.00 92.62 89 ASP A CA 1
ATOM 659 C C . ASP A 1 89 ? -10.429 -4.538 14.369 1.00 92.62 89 ASP A C 1
ATOM 661 O O . ASP A 1 89 ? -9.536 -5.325 14.671 1.00 92.62 89 ASP A O 1
ATOM 665 N N . ASP A 1 90 ? -11.674 -4.937 14.111 1.00 92.44 90 ASP A N 1
ATOM 666 C CA . ASP A 1 90 ? -12.144 -6.320 14.198 1.00 92.44 90 ASP A CA 1
ATOM 667 C C . ASP A 1 90 ? -11.402 -7.219 13.200 1.00 92.44 90 ASP A C 1
ATOM 669 O O . ASP A 1 90 ? -10.940 -8.301 13.564 1.00 92.44 90 ASP A O 1
ATOM 673 N N . ILE A 1 91 ? -11.204 -6.756 11.957 1.00 91.81 91 ILE A N 1
ATOM 674 C CA . ILE A 1 91 ? -10.433 -7.494 10.943 1.00 91.81 91 ILE A CA 1
ATOM 675 C C . ILE A 1 91 ? -8.987 -7.700 11.411 1.00 91.81 91 ILE A C 1
ATOM 677 O O . ILE A 1 91 ? -8.457 -8.810 11.314 1.00 91.81 91 ILE A O 1
ATOM 681 N N . MET A 1 92 ? -8.337 -6.651 11.926 1.00 93.50 92 MET A N 1
ATOM 682 C CA . MET A 1 92 ? -6.969 -6.768 12.443 1.00 93.50 92 MET A CA 1
ATOM 683 C C . MET A 1 92 ? -6.898 -7.685 13.669 1.00 93.50 92 MET A C 1
ATOM 685 O O . MET A 1 92 ? -5.977 -8.494 13.758 1.00 93.50 92 MET A O 1
ATOM 689 N N . GLY A 1 93 ? -7.873 -7.602 14.578 1.00 93.12 93 GLY A N 1
ATOM 690 C CA . GLY A 1 93 ? -7.972 -8.466 15.755 1.00 93.12 93 GLY A CA 1
ATOM 691 C C . GLY A 1 93 ? -8.150 -9.940 15.389 1.00 93.12 93 GLY A C 1
ATOM 692 O O . GLY A 1 93 ? -7.454 -10.796 15.930 1.00 93.12 93 GLY A O 1
ATOM 693 N N . ALA A 1 94 ? -9.002 -10.244 14.407 1.00 91.56 94 ALA A N 1
ATOM 694 C CA . ALA A 1 94 ? -9.166 -11.602 13.893 1.00 91.56 94 ALA A CA 1
ATOM 695 C C . ALA A 1 94 ? -7.865 -12.139 13.269 1.00 91.56 94 ALA A C 1
ATOM 697 O O . ALA A 1 94 ? -7.502 -13.295 13.482 1.00 91.56 94 ALA A O 1
ATOM 698 N N . CYS A 1 95 ? -7.124 -11.302 12.536 1.00 92.06 95 CYS A N 1
ATOM 699 C CA . CYS A 1 95 ? -5.828 -11.687 11.971 1.00 92.06 95 CYS A CA 1
ATOM 700 C C . CYS A 1 95 ? -4.773 -11.947 13.057 1.00 92.06 95 CYS A C 1
ATOM 702 O O . CYS A 1 95 ? -4.036 -12.926 12.968 1.00 92.06 95 CYS A O 1
ATOM 704 N N . GLU A 1 96 ? -4.733 -11.125 14.110 1.00 92.06 96 GLU A N 1
ATOM 705 C CA . GLU A 1 96 ? -3.875 -11.346 15.284 1.00 92.06 96 GLU A CA 1
ATOM 706 C C . GLU A 1 96 ? -4.202 -12.652 16.015 1.00 92.06 96 GLU A C 1
ATOM 708 O O . GLU A 1 96 ? -3.292 -13.344 16.468 1.00 92.06 96 GLU A O 1
ATOM 713 N N . ALA A 1 97 ? -5.484 -13.012 16.089 1.00 93.00 97 ALA A N 1
ATOM 714 C CA . ALA A 1 97 ? -5.946 -14.273 16.661 1.00 93.00 97 ALA A CA 1
ATOM 715 C C . ALA A 1 97 ? -5.718 -15.492 15.741 1.00 93.00 97 ALA A C 1
ATOM 717 O O . ALA A 1 97 ? -6.096 -16.606 16.099 1.00 93.00 97 ALA A O 1
ATOM 718 N N . GLY A 1 98 ? -5.134 -15.305 14.550 1.00 91.88 98 GLY A N 1
ATOM 719 C CA . GLY A 1 98 ? -4.925 -16.373 13.568 1.00 91.88 98 GLY A CA 1
ATOM 720 C C . GLY A 1 98 ? -6.207 -16.847 12.872 1.00 91.88 98 GLY A C 1
ATOM 721 O O . GLY A 1 98 ? -6.221 -17.916 12.270 1.00 91.88 98 GLY A O 1
ATOM 722 N N . GLN A 1 99 ? -7.288 -16.067 12.948 1.00 91.12 99 GLN A N 1
ATOM 723 C CA . GLN A 1 99 ? -8.607 -16.391 12.391 1.00 91.12 99 GLN A CA 1
ATOM 724 C C . GLN A 1 99 ? -8.845 -15.774 11.000 1.00 91.12 99 GLN A C 1
ATOM 726 O O . GLN A 1 99 ? -9.931 -15.911 10.442 1.00 91.12 99 GLN A O 1
ATOM 731 N N . GLY A 1 100 ? -7.849 -15.091 10.427 1.00 87.25 100 GLY A N 1
ATOM 732 C CA . GLY A 1 100 ? -7.940 -14.412 9.134 1.00 87.25 100 GLY A CA 1
ATOM 733 C C . GLY A 1 100 ? -6.831 -14.815 8.165 1.00 87.25 100 GLY A C 1
ATOM 734 O O . GLY A 1 100 ? -5.766 -15.284 8.562 1.00 87.25 100 GLY A O 1
ATOM 735 N N . LYS A 1 101 ? -7.071 -14.599 6.867 1.00 88.56 101 LYS A N 1
ATOM 736 C CA . LYS A 1 101 ? -6.036 -14.749 5.837 1.00 88.56 101 LYS A CA 1
ATOM 737 C C . LYS A 1 101 ? -5.161 -13.502 5.825 1.00 88.56 101 LYS A C 1
ATOM 739 O O . LYS A 1 101 ? -5.641 -12.414 5.514 1.00 88.56 101 LYS A O 1
ATOM 744 N N . VAL A 1 102 ? -3.880 -13.680 6.118 1.00 91.56 102 VAL A N 1
ATOM 745 C CA . VAL A 1 102 ? -2.875 -12.620 6.043 1.00 91.56 102 VAL A CA 1
ATOM 746 C C . VAL A 1 102 ? -1.897 -12.953 4.930 1.00 91.56 102 VAL A C 1
ATOM 748 O O . VAL A 1 102 ? -1.359 -14.057 4.883 1.00 91.56 102 VAL A O 1
ATOM 751 N N . SER A 1 103 ? -1.660 -11.996 4.037 1.00 90.12 103 SER A N 1
ATOM 752 C CA . SER A 1 103 ? -0.626 -12.128 3.016 1.00 90.12 103 SER A CA 1
ATOM 753 C C . SER A 1 103 ? 0.722 -11.658 3.557 1.00 90.12 103 SER A C 1
ATOM 755 O O . SER A 1 103 ? 0.818 -10.618 4.209 1.00 90.12 103 SER A O 1
ATOM 757 N N . THR A 1 104 ? 1.780 -12.397 3.248 1.00 85.69 104 THR A N 1
ATOM 758 C CA . THR A 1 104 ? 3.171 -11.945 3.419 1.00 85.69 104 THR A CA 1
ATOM 759 C C . THR A 1 104 ? 3.706 -11.271 2.156 1.00 85.69 104 THR A C 1
ATOM 761 O O . THR A 1 104 ? 4.653 -10.490 2.216 1.00 85.69 104 THR A O 1
ATOM 764 N N . ASP A 1 105 ? 3.074 -11.540 1.012 1.00 84.19 105 ASP A N 1
ATOM 765 C CA . ASP A 1 105 ? 3.411 -10.957 -0.278 1.00 84.19 105 ASP A CA 1
ATOM 766 C C . ASP A 1 105 ? 2.517 -9.745 -0.583 1.00 84.19 105 ASP A C 1
ATOM 768 O O . ASP A 1 105 ? 1.329 -9.702 -0.246 1.00 84.19 105 ASP A O 1
ATOM 772 N N . MET A 1 106 ? 3.090 -8.753 -1.266 1.00 86.62 106 MET A N 1
ATOM 773 C CA . MET A 1 106 ? 2.340 -7.592 -1.744 1.00 86.62 106 MET A CA 1
ATOM 774 C C . MET A 1 106 ? 1.411 -7.975 -2.904 1.00 86.62 106 MET A C 1
ATOM 776 O O . MET A 1 106 ? 1.867 -8.671 -3.823 1.00 86.62 106 MET A O 1
ATOM 780 N N . PRO A 1 107 ? 0.148 -7.499 -2.905 1.00 85.31 107 PRO A N 1
ATOM 781 C CA . PRO A 1 107 ? -0.795 -7.801 -3.971 1.00 85.31 107 PRO A CA 1
ATOM 782 C C . PRO A 1 107 ? -0.328 -7.258 -5.325 1.00 85.31 107 PRO A C 1
ATOM 784 O O . PRO A 1 107 ? 0.338 -6.222 -5.422 1.00 85.31 107 PRO A O 1
ATOM 787 N N . PHE A 1 108 ? -0.703 -7.969 -6.384 1.00 82.25 108 PHE A N 1
ATOM 788 C CA . PHE A 1 108 ? -0.462 -7.605 -7.777 1.00 82.25 108 PHE A CA 1
ATOM 789 C C . PHE A 1 108 ? -1.785 -7.642 -8.551 1.00 82.25 108 PHE A C 1
ATOM 791 O O . PHE A 1 108 ? -2.747 -8.248 -8.096 1.00 82.25 108 PHE A O 1
ATOM 798 N N . ASN A 1 109 ? -1.837 -6.991 -9.720 1.00 83.44 109 ASN A N 1
ATOM 799 C CA . ASN A 1 109 ? -3.035 -6.944 -10.582 1.00 83.44 109 ASN A CA 1
ATOM 800 C C . ASN A 1 109 ? -4.314 -6.468 -9.862 1.00 83.44 109 ASN A C 1
ATOM 802 O O . ASN A 1 109 ? -5.413 -6.950 -10.112 1.00 83.44 109 ASN A O 1
ATOM 806 N N . ILE A 1 110 ? -4.145 -5.492 -8.977 1.00 93.19 110 ILE A N 1
ATOM 807 C CA . ILE A 1 110 ? -5.198 -4.998 -8.095 1.00 93.19 110 ILE A CA 1
ATOM 808 C C . ILE A 1 110 ? -6.276 -4.230 -8.863 1.00 93.19 110 ILE A C 1
ATOM 810 O O . ILE A 1 110 ? -5.952 -3.407 -9.730 1.00 93.19 110 ILE A O 1
ATOM 814 N N . SER A 1 111 ? -7.527 -4.442 -8.458 1.00 93.62 111 SER A N 1
ATOM 815 C CA . SER A 1 111 ? -8.719 -3.722 -8.899 1.00 93.62 111 SER A CA 1
ATOM 816 C C . SER A 1 111 ? -9.254 -2.765 -7.827 1.00 93.62 111 SER A C 1
ATOM 818 O O . SER A 1 111 ? -8.891 -2.819 -6.652 1.00 93.62 111 SER A O 1
ATOM 820 N N . GLY A 1 112 ? -10.120 -1.834 -8.233 1.00 94.19 112 GLY A N 1
ATOM 821 C CA . GLY A 1 112 ? -10.883 -1.031 -7.277 1.00 94.19 112 GLY A CA 1
ATOM 822 C C . GLY A 1 112 ? -11.856 -1.885 -6.475 1.00 94.19 112 GLY A C 1
ATOM 8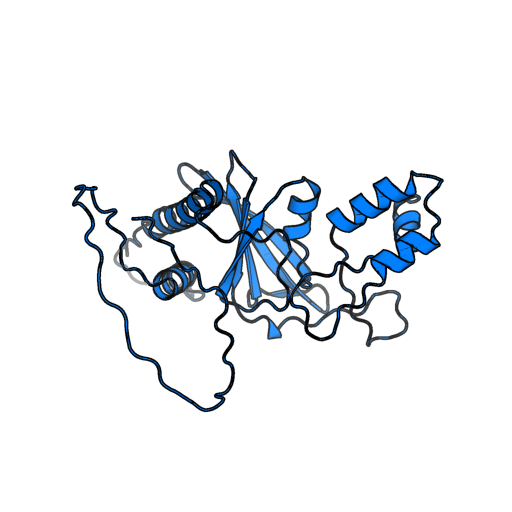23 O O . GLY A 1 112 ? -12.513 -2.751 -7.043 1.00 94.19 112 GLY A O 1
ATOM 824 N N . GLY A 1 113 ? -11.959 -1.609 -5.178 1.00 92.31 113 GLY A N 1
ATOM 825 C CA . GLY A 1 113 ? -12.758 -2.370 -4.217 1.00 92.31 113 GLY A CA 1
ATOM 826 C C . GLY A 1 113 ? -11.964 -3.458 -3.490 1.00 92.31 113 GLY A C 1
ATOM 827 O O . GLY A 1 113 ? -12.410 -3.935 -2.450 1.00 92.31 113 GLY A O 1
ATOM 828 N N . ASP A 1 114 ? -10.771 -3.823 -3.975 1.00 92.25 114 ASP A N 1
ATOM 829 C CA . ASP A 1 114 ? -9.975 -4.877 -3.348 1.00 92.25 114 ASP A CA 1
ATOM 830 C C . ASP A 1 114 ? -9.428 -4.446 -1.977 1.00 92.25 114 ASP A C 1
ATOM 832 O O . ASP A 1 114 ? -8.908 -3.334 -1.794 1.00 92.25 114 ASP A O 1
ATOM 836 N N . ILE A 1 115 ? -9.500 -5.371 -1.016 1.00 94.00 115 ILE A N 1
ATOM 837 C CA . ILE A 1 115 ? -8.999 -5.208 0.350 1.00 94.00 115 ILE A CA 1
ATOM 838 C C . ILE A 1 115 ? -8.045 -6.356 0.679 1.00 94.00 115 ILE A C 1
ATOM 840 O O . ILE A 1 115 ? -8.384 -7.528 0.523 1.00 94.00 115 ILE A O 1
ATOM 844 N N . TYR A 1 116 ? -6.864 -6.013 1.189 1.00 94.19 116 TYR A N 1
ATOM 845 C CA . TYR A 1 116 ? -5.839 -6.971 1.599 1.00 94.19 116 TYR A CA 1
ATOM 846 C C . TYR A 1 116 ? -5.390 -6.705 3.029 1.00 94.19 116 TYR A C 1
ATOM 848 O O . TYR A 1 116 ? -5.229 -5.549 3.423 1.00 94.19 116 TYR A O 1
ATOM 856 N N . VAL A 1 117 ? -5.117 -7.773 3.779 1.00 94.75 117 VAL A N 1
ATOM 857 C CA . VAL A 1 117 ? -4.415 -7.701 5.064 1.00 94.75 117 VAL A CA 1
ATOM 858 C C . VAL A 1 117 ? -3.003 -8.239 4.871 1.00 94.75 117 VAL A C 1
ATOM 860 O O . VAL A 1 117 ? -2.827 -9.364 4.401 1.00 94.75 117 VAL A O 1
ATOM 863 N N . VAL A 1 118 ? -2.002 -7.428 5.207 1.00 94.62 118 VAL A N 1
ATOM 864 C CA . VAL A 1 118 ? -0.584 -7.737 4.988 1.00 94.62 118 VAL A CA 1
ATOM 865 C C . VAL A 1 118 ? 0.169 -7.738 6.314 1.00 94.62 118 VAL A C 1
ATOM 867 O O . VAL A 1 118 ? -0.004 -6.821 7.120 1.00 94.62 118 VAL A O 1
ATOM 870 N N . ALA A 1 119 ? 1.008 -8.753 6.528 1.00 94.25 119 ALA A N 1
ATOM 871 C CA . ALA A 1 119 ? 1.925 -8.824 7.664 1.00 94.25 119 ALA A CA 1
ATOM 872 C C . ALA A 1 119 ? 3.105 -7.851 7.489 1.00 94.25 119 ALA A C 1
ATOM 874 O O . ALA A 1 119 ? 3.665 -7.702 6.405 1.00 94.25 119 ALA A O 1
ATOM 875 N N . LEU A 1 120 ? 3.491 -7.178 8.569 1.00 93.69 120 LEU A N 1
ATOM 876 C CA . LEU A 1 120 ? 4.537 -6.156 8.623 1.00 93.69 120 LEU A CA 1
ATOM 877 C C . LEU A 1 120 ? 5.665 -6.607 9.552 1.00 93.69 120 LEU A C 1
ATOM 879 O O . LEU A 1 120 ? 5.973 -5.947 10.548 1.00 93.69 120 LEU A O 1
ATOM 883 N N . ASP A 1 121 ? 6.291 -7.730 9.210 1.00 89.56 121 ASP A N 1
ATOM 884 C CA . ASP A 1 121 ? 7.270 -8.401 10.074 1.00 89.56 121 ASP A CA 1
ATOM 885 C C . ASP A 1 121 ? 8.591 -7.626 10.216 1.00 89.56 121 ASP A C 1
ATOM 887 O O . ASP A 1 121 ? 9.369 -7.859 11.139 1.00 89.56 121 ASP A O 1
ATOM 891 N N . SER A 1 122 ? 8.852 -6.661 9.327 1.00 88.44 122 SER A N 1
ATOM 892 C CA . SER A 1 122 ? 10.048 -5.818 9.372 1.00 88.44 122 SER A CA 1
ATOM 893 C C . SER A 1 122 ? 9.768 -4.360 9.001 1.00 88.44 122 SER A C 1
ATOM 895 O O . SER A 1 122 ? 8.784 -4.018 8.338 1.00 88.44 122 SER A O 1
ATOM 897 N N . LEU A 1 123 ? 10.684 -3.463 9.384 1.00 86.50 123 LEU A N 1
ATOM 898 C CA . LEU A 1 123 ? 10.630 -2.053 8.979 1.00 86.50 123 LEU A CA 1
ATOM 899 C C . LEU A 1 123 ? 10.720 -1.868 7.457 1.00 86.50 123 LEU A C 1
ATOM 901 O O . LEU A 1 123 ? 10.221 -0.865 6.941 1.00 86.50 123 LEU A O 1
ATOM 905 N N . ALA A 1 124 ? 11.343 -2.799 6.731 1.00 85.94 124 ALA A N 1
ATOM 906 C CA . ALA A 1 124 ? 11.355 -2.758 5.277 1.00 85.94 124 ALA A CA 1
ATOM 907 C C . ALA A 1 124 ? 10.029 -3.206 4.666 1.00 85.94 124 ALA A C 1
ATOM 909 O O . ALA A 1 124 ? 9.558 -2.533 3.752 1.00 85.94 124 ALA A O 1
ATOM 910 N N . MET A 1 125 ? 9.360 -4.218 5.227 1.00 86.75 125 MET A N 1
ATOM 911 C CA . MET A 1 125 ? 8.010 -4.600 4.788 1.00 86.75 125 MET A CA 1
ATOM 912 C C . MET A 1 125 ? 7.000 -3.461 4.975 1.00 86.75 125 MET A C 1
ATOM 914 O O . MET A 1 125 ? 6.178 -3.207 4.097 1.00 86.75 125 MET A O 1
ATOM 918 N N . LYS A 1 126 ? 7.145 -2.650 6.034 1.00 89.50 126 LYS A N 1
ATOM 919 C CA . LYS A 1 126 ? 6.371 -1.399 6.189 1.00 89.50 126 LYS A CA 1
ATOM 920 C C . LYS A 1 126 ? 6.559 -0.405 5.047 1.00 89.50 126 LYS A C 1
ATOM 922 O O . LYS A 1 126 ? 5.715 0.459 4.843 1.00 89.50 126 LYS A O 1
ATOM 927 N N . LYS A 1 127 ? 7.668 -0.471 4.312 1.00 89.62 127 LYS A N 1
ATOM 928 C CA . LYS A 1 127 ? 7.887 0.349 3.113 1.00 89.62 127 LYS A CA 1
ATOM 929 C C . LYS A 1 127 ? 7.378 -0.357 1.858 1.00 89.62 127 LYS A C 1
ATOM 931 O O . LYS A 1 127 ? 6.973 0.331 0.919 1.00 89.62 127 LYS A O 1
ATOM 936 N N . ASP A 1 128 ? 7.348 -1.685 1.844 1.00 90.19 128 ASP A N 1
ATOM 937 C CA . ASP A 1 128 ? 6.844 -2.486 0.725 1.00 90.19 128 ASP A CA 1
ATOM 938 C C . ASP A 1 128 ? 5.350 -2.285 0.477 1.00 90.19 128 ASP A C 1
ATOM 940 O O . ASP A 1 128 ? 4.944 -2.301 -0.677 1.00 90.19 128 ASP A O 1
ATOM 944 N N . VAL A 1 129 ? 4.550 -1.958 1.501 1.00 90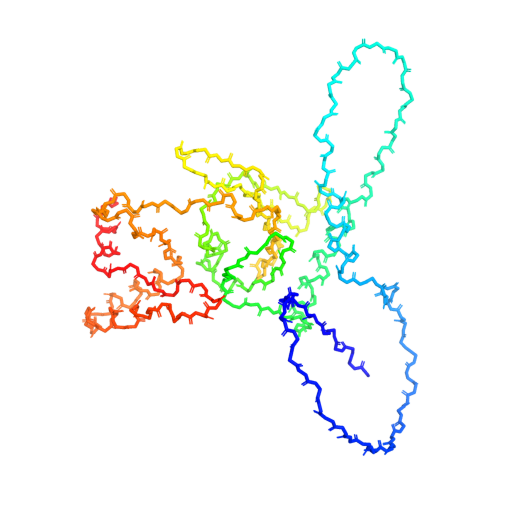.50 129 VAL A N 1
ATOM 945 C CA . VAL A 1 129 ? 3.113 -1.623 1.334 1.00 90.50 129 VAL A CA 1
ATOM 946 C C . VAL A 1 129 ? 2.852 -0.476 0.347 1.00 90.50 129 VAL A C 1
ATOM 948 O O . VAL A 1 129 ? 1.750 -0.295 -0.179 1.00 90.50 129 VAL A O 1
ATOM 951 N N . SER A 1 130 ? 3.879 0.332 0.072 1.00 87.19 130 SER A N 1
ATOM 952 C CA . SER A 1 130 ? 3.821 1.406 -0.917 1.00 87.19 130 SER A CA 1
ATOM 953 C C . SER A 1 130 ? 4.161 0.961 -2.347 1.00 87.19 130 SER A C 1
ATOM 955 O O . SER A 1 130 ? 3.955 1.748 -3.271 1.00 87.19 130 SER A O 1
ATOM 957 N N . VAL A 1 131 ? 4.652 -0.268 -2.538 1.00 88.94 131 VAL A N 1
ATOM 958 C CA . VAL A 1 131 ? 5.207 -0.803 -3.788 1.00 88.94 131 VAL A CA 1
ATOM 959 C C . VAL A 1 131 ? 4.381 -2.001 -4.267 1.00 88.94 131 VAL A C 1
ATOM 961 O O . VAL A 1 131 ? 4.632 -3.147 -3.922 1.00 88.94 131 VAL A O 1
ATOM 964 N N . ASP A 1 132 ? 3.386 -1.719 -5.099 1.00 89.56 132 ASP A N 1
ATOM 965 C CA . ASP A 1 132 ? 2.388 -2.674 -5.604 1.00 89.56 132 ASP A CA 1
ATOM 966 C C . ASP A 1 132 ? 2.185 -2.498 -7.122 1.00 89.56 132 ASP A C 1
ATOM 968 O O . ASP A 1 132 ? 1.070 -2.534 -7.638 1.00 89.56 132 ASP A O 1
ATOM 972 N N . LYS A 1 133 ? 3.294 -2.269 -7.849 1.00 88.25 133 LYS A N 1
ATOM 973 C CA . LYS A 1 133 ? 3.372 -1.991 -9.303 1.00 88.25 133 LYS A CA 1
ATOM 974 C C . LYS A 1 133 ? 2.919 -0.587 -9.719 1.00 88.25 133 LYS A C 1
ATOM 976 O O . LYS A 1 133 ? 3.458 -0.045 -10.683 1.00 88.25 133 LYS A O 1
ATOM 981 N N . TYR A 1 134 ? 1.992 0.016 -8.986 1.00 92.69 134 TYR A N 1
ATOM 982 C CA . TYR A 1 134 ? 1.531 1.377 -9.225 1.00 92.69 134 TYR A CA 1
ATOM 983 C C . TYR A 1 134 ? 2.501 2.417 -8.653 1.00 92.69 134 TYR A C 1
ATOM 985 O O . TYR A 1 134 ? 3.291 2.162 -7.741 1.00 92.69 134 TYR A O 1
ATOM 993 N N . MET A 1 135 ? 2.432 3.637 -9.184 1.00 92.31 135 MET A N 1
ATOM 994 C CA . MET A 1 135 ? 3.157 4.773 -8.620 1.00 92.31 135 MET A CA 1
ATOM 995 C C . MET A 1 135 ? 2.211 5.621 -7.787 1.00 92.31 135 MET A C 1
ATOM 997 O O . MET A 1 135 ? 1.322 6.274 -8.324 1.00 92.31 135 MET A O 1
ATOM 1001 N N . TRP A 1 136 ? 2.445 5.665 -6.485 1.00 95.00 136 TRP A N 1
ATOM 1002 C CA . TRP A 1 136 ? 1.611 6.424 -5.566 1.00 95.00 136 TRP A CA 1
ATOM 1003 C C . TRP A 1 136 ? 2.263 7.737 -5.146 1.00 95.00 136 TRP A C 1
ATOM 1005 O O . TRP A 1 136 ? 3.467 7.800 -4.891 1.00 95.00 136 TRP A O 1
ATOM 1015 N N . VAL A 1 137 ? 1.442 8.773 -5.007 1.00 95.38 137 VAL A N 1
ATOM 1016 C CA . VAL A 1 137 ? 1.771 10.005 -4.288 1.00 95.38 137 VAL A CA 1
ATOM 1017 C C . VAL A 1 137 ? 1.092 9.938 -2.926 1.00 95.38 137 VAL A C 1
ATOM 1019 O O . VAL A 1 137 ? -0.119 9.737 -2.849 1.00 95.38 137 VAL A O 1
ATOM 1022 N N . ASN A 1 138 ? 1.869 10.090 -1.855 1.00 96.38 138 ASN A N 1
ATOM 1023 C CA . ASN A 1 138 ? 1.335 10.174 -0.499 1.00 96.38 138 ASN A CA 1
ATOM 1024 C C . ASN A 1 138 ? 0.575 11.502 -0.337 1.00 96.38 138 ASN A C 1
ATOM 1026 O O . ASN A 1 138 ? 1.162 12.570 -0.490 1.00 96.38 138 ASN A O 1
ATOM 1030 N N . ASP A 1 139 ? -0.721 11.419 -0.044 1.00 96.81 139 ASP A N 1
ATOM 1031 C CA . ASP A 1 139 ? -1.634 12.553 0.157 1.00 96.81 139 ASP A CA 1
ATOM 1032 C C . ASP A 1 139 ? -1.855 12.877 1.646 1.00 96.81 139 ASP A C 1
ATOM 1034 O O . ASP A 1 139 ? -2.782 13.592 2.030 1.00 96.81 139 ASP A O 1
ATOM 1038 N N . GLY A 1 140 ? -1.002 12.328 2.507 1.00 97.19 140 GLY A N 1
ATOM 1039 C CA . GLY A 1 140 ? -0.980 12.565 3.938 1.00 97.19 140 GLY A CA 1
ATOM 1040 C C . GLY A 1 140 ? -1.357 11.341 4.765 1.00 97.19 140 GLY A C 1
ATOM 1041 O O . GLY A 1 140 ? -1.755 10.283 4.277 1.00 97.19 140 GLY A O 1
ATOM 1042 N N . ARG A 1 141 ? -1.234 11.516 6.079 1.00 96.75 141 ARG A N 1
ATOM 1043 C CA . ARG A 1 141 ? -1.537 10.506 7.093 1.00 96.75 141 ARG A CA 1
ATOM 1044 C C . ARG A 1 141 ? -2.350 11.148 8.202 1.00 96.75 141 ARG A C 1
ATOM 1046 O O . ARG A 1 141 ? -2.055 12.266 8.621 1.00 96.75 141 ARG A O 1
ATOM 1053 N N . ARG A 1 142 ? -3.384 10.458 8.673 1.00 97.06 142 ARG A N 1
ATOM 1054 C CA . ARG A 1 142 ? -4.261 10.941 9.744 1.00 97.06 142 ARG A CA 1
ATOM 1055 C C . ARG A 1 142 ? -4.443 9.869 10.798 1.00 97.06 142 ARG A C 1
ATOM 1057 O O . ARG A 1 142 ? -4.409 8.683 10.499 1.00 97.06 142 ARG A O 1
ATOM 1064 N N . ARG A 1 143 ? -4.658 10.301 12.034 1.00 96.81 143 ARG A N 1
ATOM 1065 C CA . ARG A 1 143 ? -5.150 9.429 13.098 1.00 96.81 143 ARG A CA 1
ATOM 1066 C C . ARG A 1 143 ? -6.615 9.071 12.820 1.00 96.81 143 ARG A C 1
ATOM 1068 O O . ARG A 1 143 ? -7.378 9.936 12.388 1.00 96.81 143 ARG A O 1
ATOM 1075 N N . PHE A 1 144 ? -6.974 7.812 13.026 1.00 93.69 144 PHE A N 1
ATOM 1076 C CA . PHE A 1 144 ? -8.287 7.255 12.727 1.00 93.69 144 PHE A CA 1
ATOM 1077 C C . PHE A 1 144 ? -8.707 6.282 13.852 1.00 93.69 144 PHE A C 1
ATOM 1079 O O . PHE A 1 144 ? -7.851 5.557 14.356 1.00 93.69 144 PHE A O 1
ATOM 1086 N N . PRO A 1 145 ? -9.975 6.285 14.301 1.00 95.38 145 PRO A N 1
ATOM 1087 C CA . PRO A 1 145 ? -10.981 7.320 14.042 1.00 95.38 145 PRO A CA 1
ATOM 1088 C C . PRO A 1 145 ? -10.532 8.684 14.600 1.00 95.38 145 PRO A C 1
ATOM 1090 O O . PRO A 1 145 ? -9.564 8.779 15.352 1.00 95.38 145 PRO A O 1
ATOM 1093 N N . LYS A 1 146 ? -11.197 9.783 14.218 1.00 92.31 146 LYS A N 1
ATOM 1094 C CA . LYS A 1 146 ? -10.755 11.137 14.610 1.00 92.31 146 LYS A CA 1
ATOM 1095 C C . LYS A 1 146 ? -10.756 11.358 16.132 1.00 92.31 146 LYS A C 1
ATOM 1097 O O . LYS A 1 146 ? -9.918 12.095 16.650 1.00 92.31 146 LYS A O 1
ATOM 1102 N N . LYS A 1 147 ? -11.705 10.745 16.845 1.00 92.81 147 LYS A N 1
ATOM 1103 C CA . LYS A 1 147 ? -11.814 10.771 18.313 1.00 92.81 147 LYS A CA 1
ATOM 1104 C C . LYS A 1 147 ? -11.319 9.440 18.867 1.00 92.81 147 LYS A C 1
ATOM 1106 O O . LYS A 1 147 ? -11.788 8.416 18.395 1.00 92.81 147 LYS A O 1
ATOM 1111 N N . LYS A 1 148 ? -10.443 9.468 19.881 1.00 94.06 148 LYS A N 1
ATOM 1112 C CA . LYS A 1 148 ? -9.803 8.267 20.461 1.00 94.06 148 LYS A CA 1
ATOM 1113 C C . LYS A 1 148 ? -9.191 7.367 19.370 1.00 94.06 148 LYS A C 1
ATOM 1115 O O . LYS A 1 148 ? -9.655 6.253 19.157 1.00 94.06 148 LYS A O 1
ATOM 1120 N N . PRO A 1 149 ? -8.208 7.886 18.619 1.00 96.00 149 PRO A N 1
ATOM 1121 C CA . PRO A 1 149 ? -7.640 7.149 17.505 1.00 96.00 149 PRO A CA 1
ATOM 1122 C C . PRO A 1 149 ? -6.940 5.885 17.990 1.00 96.00 149 PRO A C 1
ATOM 1124 O O . PRO A 1 149 ? -6.158 5.948 18.933 1.00 96.00 149 PRO A O 1
ATOM 1127 N N . THR A 1 150 ? -7.193 4.778 17.304 1.00 95.62 150 THR A N 1
ATOM 1128 C CA . THR A 1 150 ? -6.563 3.470 17.541 1.00 95.62 150 THR A CA 1
ATOM 1129 C C . THR A 1 150 ? -5.625 3.082 16.401 1.00 95.62 150 THR A C 1
ATOM 1131 O O . THR A 1 150 ? -4.787 2.194 16.545 1.00 95.62 150 THR A O 1
ATOM 1134 N N . MET A 1 151 ? -5.701 3.788 15.270 1.00 96.38 151 MET A N 1
ATOM 1135 C CA . MET A 1 151 ? -4.918 3.517 14.071 1.00 96.38 151 MET A CA 1
ATOM 1136 C C . MET A 1 151 ? -4.513 4.797 13.326 1.00 96.38 151 MET A C 1
ATOM 1138 O O . MET A 1 151 ? -4.996 5.906 13.577 1.00 96.38 151 MET A O 1
ATOM 1142 N N . PHE A 1 152 ? -3.592 4.649 12.384 1.00 96.56 152 PHE A N 1
ATOM 1143 C CA . PHE A 1 152 ? -3.318 5.609 11.332 1.00 96.56 152 PHE A CA 1
ATOM 1144 C C . PHE A 1 152 ? -4.016 5.185 10.044 1.00 96.56 152 PHE A C 1
ATOM 1146 O O . PHE A 1 152 ? -4.025 4.011 9.693 1.00 96.56 152 PHE A O 1
ATOM 1153 N N . LYS A 1 153 ? -4.528 6.172 9.310 1.00 96.50 153 LYS A N 1
ATOM 1154 C CA . LYS A 1 153 ? -4.969 6.049 7.925 1.00 96.50 153 LYS A CA 1
ATOM 1155 C C . LYS A 1 153 ? -4.064 6.897 7.036 1.00 96.50 153 LYS A C 1
ATOM 1157 O O . LYS A 1 153 ? -4.027 8.124 7.171 1.00 96.50 153 LYS A O 1
ATOM 1162 N N . SER A 1 154 ? -3.333 6.248 6.144 1.00 96.81 154 SER A N 1
ATOM 1163 C CA . SER A 1 154 ? -2.505 6.881 5.118 1.00 96.81 154 SER A CA 1
ATOM 1164 C C . SER A 1 154 ? -3.271 6.927 3.798 1.00 96.81 154 SER A C 1
ATOM 1166 O O . SER A 1 154 ? -3.941 5.960 3.435 1.00 96.81 154 SER A O 1
ATOM 1168 N N . PHE A 1 155 ? -3.180 8.050 3.090 1.00 96.88 155 PHE A N 1
ATOM 1169 C CA . PHE A 1 155 ? -3.903 8.306 1.847 1.00 96.88 155 PHE A CA 1
ATOM 1170 C C . PHE A 1 155 ? -2.926 8.376 0.683 1.00 96.88 155 PHE A C 1
ATOM 1172 O O . PHE A 1 155 ? -1.877 9.012 0.783 1.00 96.88 155 PHE A O 1
ATOM 1179 N N . PHE A 1 156 ? -3.280 7.753 -0.433 1.00 97.44 156 PHE A N 1
ATOM 1180 C CA . PHE A 1 156 ? -2.452 7.731 -1.626 1.00 97.44 156 PHE A CA 1
ATOM 1181 C C . PHE A 1 156 ? -3.293 7.987 -2.870 1.00 97.44 156 PHE A C 1
ATOM 1183 O O . PHE A 1 156 ? -4.379 7.430 -3.032 1.00 97.44 156 PHE A O 1
ATOM 1190 N N . LYS A 1 157 ? -2.754 8.811 -3.767 1.00 96.94 157 LYS A N 1
ATOM 1191 C CA . LYS A 1 157 ? -3.306 9.093 -5.096 1.00 96.94 157 LYS A CA 1
ATOM 1192 C C . LYS A 1 157 ? -2.413 8.482 -6.158 1.00 96.94 157 LYS A C 1
ATOM 1194 O O . LYS A 1 157 ? -1.189 8.497 -5.999 1.00 96.94 157 LYS A O 1
ATOM 1199 N N . ILE A 1 158 ? -2.995 7.976 -7.239 1.00 96.81 158 ILE A N 1
ATOM 1200 C CA . ILE A 1 158 ? -2.191 7.457 -8.342 1.00 96.81 158 ILE A CA 1
ATOM 1201 C C . ILE A 1 158 ? -1.442 8.603 -9.036 1.00 96.81 158 ILE A C 1
ATOM 1203 O O . ILE A 1 158 ? -2.005 9.672 -9.286 1.00 96.81 158 ILE A O 1
ATOM 1207 N N . LYS A 1 159 ? -0.162 8.388 -9.340 1.00 95.25 159 LYS A N 1
ATOM 1208 C CA . LYS A 1 159 ? 0.651 9.271 -10.176 1.00 95.25 159 LYS A CA 1
ATOM 1209 C C . LYS A 1 159 ? 0.432 8.910 -11.644 1.00 95.25 159 LYS A C 1
ATOM 1211 O O . LYS A 1 159 ? 0.640 7.763 -12.035 1.00 95.25 159 LYS A O 1
ATOM 1216 N N . LEU A 1 160 ? 0.052 9.900 -12.438 1.00 94.06 160 LEU A N 1
ATOM 1217 C CA . LEU A 1 160 ? -0.110 9.808 -13.884 1.00 94.06 160 LEU A CA 1
ATOM 1218 C C . LEU A 1 160 ? 1.138 10.351 -14.606 1.00 94.06 160 LEU A C 1
ATOM 1220 O O . LEU A 1 160 ? 2.158 10.681 -13.988 1.00 94.06 160 LEU A O 1
ATOM 1224 N N . VAL A 1 161 ? 1.060 10.424 -15.933 1.00 90.06 161 VAL A N 1
ATOM 1225 C CA . VAL A 1 161 ? 2.091 11.032 -16.784 1.00 90.06 161 VAL A CA 1
ATOM 1226 C C . VAL A 1 161 ? 2.228 12.529 -16.462 1.00 90.06 161 VAL A C 1
ATOM 1228 O O . VAL A 1 161 ? 1.336 13.136 -15.872 1.00 90.06 161 VAL A O 1
ATOM 1231 N N . GLU A 1 162 ? 3.388 13.116 -16.771 1.00 90.31 162 GLU A N 1
ATOM 1232 C CA . GLU A 1 162 ? 3.655 14.557 -16.591 1.00 90.31 162 GLU A CA 1
ATOM 1233 C C . GLU A 1 162 ? 3.552 15.049 -15.135 1.00 90.31 162 GLU A C 1
ATOM 1235 O O . GLU A 1 162 ? 3.235 16.204 -14.870 1.00 90.31 162 GLU A O 1
ATOM 1240 N N . ASN A 1 163 ? 3.831 14.170 -14.164 1.00 85.62 163 ASN A N 1
ATOM 1241 C CA . ASN A 1 163 ? 3.705 14.452 -12.726 1.00 85.62 163 ASN A CA 1
ATOM 1242 C C . ASN A 1 163 ? 2.288 14.848 -12.272 1.00 85.62 163 ASN A C 1
ATOM 1244 O O . ASN A 1 163 ? 2.115 15.335 -11.151 1.00 85.62 163 ASN A O 1
ATOM 1248 N N . GLN A 1 164 ? 1.270 14.578 -13.088 1.00 94.25 164 GLN A N 1
ATOM 1249 C CA . GLN A 1 164 ? -0.114 14.704 -12.661 1.00 94.25 164 GLN A CA 1
ATOM 1250 C C . GLN A 1 164 ? -0.463 13.597 -11.658 1.00 94.25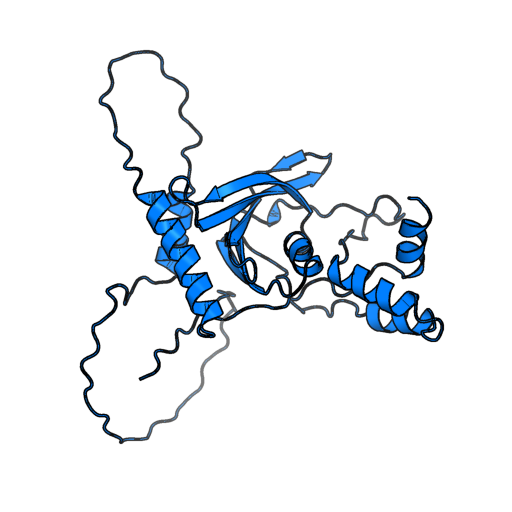 164 GLN A C 1
ATOM 1252 O O . GLN A 1 164 ? 0.199 12.558 -11.575 1.00 94.25 164 GLN A O 1
ATOM 1257 N N . HIS A 1 165 ? -1.503 13.816 -10.862 1.00 96.00 165 HIS A N 1
ATOM 1258 C CA . HIS A 1 165 ? -2.010 12.827 -9.919 1.00 96.00 165 HIS A CA 1
ATOM 1259 C C . HIS A 1 165 ? -3.533 12.819 -9.935 1.00 96.00 165 HIS A C 1
ATOM 1261 O O . HIS A 1 165 ? -4.166 13.857 -10.121 1.00 96.00 165 HIS A O 1
ATOM 1267 N N . SER A 1 166 ? -4.120 11.645 -9.725 1.00 96.44 166 SER A N 1
ATOM 1268 C CA . SER A 1 166 ? -5.562 11.450 -9.833 1.00 96.44 166 SER A CA 1
ATOM 1269 C C . SER A 1 166 ? -6.157 10.843 -8.570 1.00 96.44 166 SER A C 1
ATOM 1271 O O . SER A 1 166 ? -5.547 10.020 -7.891 1.00 96.44 166 SER A O 1
ATOM 1273 N N . LYS A 1 167 ? -7.382 11.276 -8.263 1.00 96.38 167 LYS A N 1
ATOM 1274 C CA . LYS A 1 167 ? -8.249 10.687 -7.236 1.00 96.38 167 LYS A CA 1
ATOM 1275 C C . LYS A 1 167 ? -9.141 9.580 -7.799 1.00 96.38 167 LYS A C 1
ATOM 1277 O O . LYS A 1 167 ? -9.880 8.973 -7.033 1.00 96.38 167 LYS A O 1
ATOM 1282 N N . SER A 1 168 ? -9.104 9.338 -9.105 1.00 96.88 168 SER A N 1
ATOM 1283 C CA . SER A 1 168 ? -9.947 8.329 -9.747 1.00 96.88 168 SER A CA 1
ATOM 1284 C C . SER A 1 168 ? -9.459 6.903 -9.463 1.00 96.88 168 SER A C 1
ATOM 1286 O O . SER A 1 168 ? -10.238 5.978 -9.625 1.00 96.88 168 SER A O 1
ATOM 1288 N N . PHE A 1 169 ? -8.218 6.740 -8.984 1.00 97.12 169 PHE A N 1
ATOM 1289 C CA . PHE A 1 169 ? -7.702 5.511 -8.380 1.00 97.12 169 PHE A CA 1
ATOM 1290 C C . PHE A 1 169 ? -6.870 5.876 -7.146 1.00 97.12 169 PHE A C 1
ATOM 1292 O O . PHE A 1 169 ? -5.920 6.663 -7.229 1.00 97.12 169 PHE A O 1
ATOM 1299 N N . GLN A 1 170 ? -7.270 5.369 -5.985 1.00 97.38 170 GLN A N 1
ATOM 1300 C CA . GLN A 1 170 ? -6.710 5.707 -4.680 1.00 97.38 170 GLN A CA 1
ATOM 1301 C C . GLN A 1 170 ? -6.344 4.446 -3.914 1.00 97.38 170 GLN A C 1
ATOM 1303 O O . GLN A 1 170 ? -6.927 3.382 -4.107 1.00 97.38 170 GLN A O 1
ATOM 1308 N N . LYS A 1 171 ? -5.411 4.605 -2.982 1.00 96.81 171 LYS A N 1
ATOM 1309 C CA . LYS A 1 171 ? -5.067 3.584 -2.001 1.00 96.81 171 LYS A CA 1
ATOM 1310 C C . LYS A 1 171 ? -5.179 4.173 -0.602 1.00 96.81 171 LYS A C 1
ATOM 1312 O O . LYS A 1 171 ? -4.669 5.261 -0.325 1.00 96.81 171 LYS A O 1
ATOM 1317 N N . HIS A 1 172 ? -5.825 3.440 0.291 1.00 97.31 172 HIS A N 1
ATOM 1318 C CA . HIS A 1 172 ? -5.825 3.702 1.722 1.00 97.31 172 HIS A CA 1
ATOM 1319 C C . HIS A 1 172 ? -5.064 2.598 2.438 1.00 97.31 172 HIS A C 1
ATOM 1321 O O . HIS A 1 172 ? -5.244 1.424 2.132 1.00 97.31 172 HIS A O 1
ATOM 1327 N N . ILE A 1 173 ? -4.233 2.982 3.403 1.00 96.62 173 ILE A N 1
ATOM 1328 C CA . ILE A 1 173 ? -3.531 2.032 4.268 1.00 96.62 173 ILE A CA 1
ATOM 1329 C C . ILE A 1 173 ? -3.910 2.333 5.708 1.00 96.62 173 ILE A C 1
ATOM 1331 O O . ILE A 1 173 ? -3.789 3.479 6.146 1.00 96.62 173 ILE A O 1
ATOM 1335 N N . TYR A 1 174 ? -4.359 1.311 6.423 1.00 96.62 174 TYR A N 1
ATOM 1336 C CA . TYR A 1 174 ? -4.719 1.372 7.830 1.00 96.62 174 TYR A CA 1
ATOM 1337 C C . TYR A 1 174 ? -3.700 0.580 8.643 1.00 96.62 174 TYR A C 1
ATOM 1339 O O . TYR A 1 174 ? -3.393 -0.556 8.294 1.00 96.62 174 TYR A O 1
ATOM 1347 N N . GLU A 1 175 ? -3.190 1.167 9.723 1.00 96.00 175 GLU A N 1
ATOM 1348 C CA . GLU A 1 175 ? -2.189 0.553 10.607 1.00 96.00 175 GLU A CA 1
ATOM 1349 C C . GLU A 1 175 ? -2.517 0.895 12.062 1.00 96.00 175 GLU A C 1
ATOM 1351 O O . GLU A 1 175 ? -2.691 2.074 12.374 1.00 96.00 175 GLU A O 1
ATOM 1356 N N . ARG A 1 176 ? -2.558 -0.077 12.978 1.00 95.06 176 ARG A N 1
ATOM 1357 C CA . ARG A 1 176 ? -2.748 0.203 14.415 1.00 95.06 176 ARG A CA 1
ATOM 1358 C C . ARG A 1 176 ? -1.635 1.093 14.982 1.00 95.06 176 ARG A C 1
ATOM 1360 O O . ARG A 1 176 ? -0.479 1.000 14.573 1.00 95.06 176 ARG A O 1
ATOM 1367 N N . LEU A 1 177 ? -1.993 1.958 15.937 1.00 95.25 177 LEU A N 1
ATOM 1368 C CA . LEU A 1 177 ? -1.046 2.856 16.612 1.00 95.25 177 LEU A CA 1
ATOM 1369 C C . LEU A 1 177 ? -0.062 2.088 17.495 1.00 95.25 177 LEU A C 1
ATOM 1371 O O . LEU A 1 177 ? 1.127 2.394 17.487 1.00 95.25 177 LEU A O 1
ATOM 1375 N N . GLU A 1 178 ? -0.571 1.117 18.252 1.00 91.69 178 GLU A N 1
ATOM 1376 C CA . GLU A 1 178 ? 0.194 0.403 19.279 1.00 91.69 178 GLU A CA 1
ATOM 1377 C C . GLU A 1 178 ? 0.922 -0.817 18.707 1.00 91.69 178 GLU A C 1
ATOM 1379 O O . GLU A 1 178 ? 2.067 -1.083 19.064 1.00 91.69 178 GLU A O 1
ATOM 1384 N N . ASN A 1 179 ? 0.288 -1.524 17.766 1.00 82.94 179 ASN A N 1
ATOM 1385 C CA . ASN A 1 179 ? 0.792 -2.776 17.214 1.00 82.94 179 ASN A CA 1
ATOM 1386 C C . ASN A 1 179 ? 0.728 -2.774 15.681 1.00 82.94 179 ASN A C 1
ATOM 1388 O O . ASN A 1 179 ? -0.162 -3.352 15.064 1.00 82.94 179 ASN A O 1
ATOM 1392 N N . GLY A 1 180 ? 1.685 -2.099 15.043 1.00 84.81 180 GLY A N 1
ATOM 1393 C CA . GLY A 1 180 ? 1.801 -2.031 13.581 1.00 84.81 180 GLY A CA 1
ATOM 1394 C C . GLY A 1 180 ? 2.351 -3.313 12.945 1.00 84.81 180 GLY A C 1
ATOM 1395 O O . GLY A 1 180 ? 3.266 -3.207 12.128 1.00 84.81 180 GLY A O 1
ATOM 1396 N N . LYS A 1 181 ? 1.864 -4.488 13.372 1.00 93.81 181 LYS A N 1
ATOM 1397 C CA . LYS A 1 181 ? 2.186 -5.815 12.810 1.00 93.81 181 LYS A CA 1
ATOM 1398 C C . LYS A 1 181 ? 1.403 -6.127 11.545 1.00 93.81 181 LYS A C 1
ATOM 1400 O O . LYS A 1 181 ? 1.863 -6.923 10.743 1.00 93.81 181 LYS A O 1
ATOM 1405 N N . PHE A 1 182 ? 0.246 -5.502 11.361 1.00 94.94 182 PHE A N 1
ATOM 1406 C CA . PHE A 1 182 ? -0.585 -5.689 10.180 1.00 94.94 182 PHE A CA 1
ATOM 1407 C C . PHE A 1 182 ? -0.929 -4.341 9.552 1.00 94.94 182 PHE A C 1
ATOM 1409 O O . PHE A 1 182 ? -1.101 -3.339 10.254 1.00 94.94 182 PHE A O 1
ATOM 1416 N N . ALA A 1 183 ? -1.052 -4.334 8.228 1.00 95.62 183 ALA A N 1
ATOM 1417 C CA . ALA A 1 183 ? -1.681 -3.260 7.474 1.00 95.62 183 ALA A CA 1
ATOM 1418 C C . ALA A 1 183 ? -2.909 -3.794 6.743 1.00 95.62 183 ALA A C 1
ATOM 1420 O O . ALA A 1 183 ? -2.839 -4.845 6.108 1.00 95.62 183 ALA A O 1
ATOM 1421 N N . ILE A 1 184 ? -4.000 -3.028 6.763 1.00 95.69 184 ILE A N 1
ATOM 1422 C CA . ILE A 1 184 ? -5.091 -3.212 5.803 1.00 95.69 184 ILE A CA 1
ATOM 1423 C C . ILE A 1 184 ? -4.881 -2.235 4.657 1.00 95.69 184 ILE A C 1
ATOM 1425 O O . ILE A 1 184 ? -4.765 -1.028 4.877 1.00 95.69 184 ILE A O 1
ATOM 1429 N N . ILE A 1 185 ? -4.851 -2.751 3.436 1.00 95.81 185 ILE A N 1
ATOM 1430 C CA . ILE A 1 185 ? -4.727 -1.970 2.213 1.00 95.81 185 ILE A CA 1
ATOM 1431 C C . ILE A 1 185 ? -6.055 -2.051 1.475 1.00 95.81 185 ILE A C 1
ATOM 1433 O O . ILE A 1 185 ? -6.516 -3.142 1.162 1.00 95.81 185 ILE A O 1
ATOM 1437 N N . HIS A 1 186 ? -6.658 -0.899 1.201 1.00 95.50 186 HIS A N 1
ATOM 1438 C CA . HIS A 1 186 ? -7.908 -0.795 0.460 1.00 95.50 186 HIS A CA 1
ATOM 1439 C C . HIS A 1 186 ? -7.695 0.058 -0.788 1.00 95.50 186 HIS A C 1
ATOM 1441 O O . HIS A 1 186 ? -7.290 1.223 -0.695 1.00 95.50 186 HIS A O 1
ATOM 1447 N N . TYR A 1 187 ? -7.972 -0.527 -1.946 1.00 96.44 187 TYR A N 1
ATOM 1448 C CA . TYR A 1 187 ? -7.874 0.115 -3.247 1.00 96.44 187 TYR A CA 1
ATOM 1449 C C . TYR A 1 187 ? -9.246 0.589 -3.703 1.00 96.44 187 TYR A C 1
ATOM 1451 O O . TYR A 1 187 ? -10.230 -0.125 -3.585 1.00 96.44 187 TYR A O 1
ATOM 1459 N N . LEU A 1 188 ? -9.330 1.811 -4.215 1.00 95.94 188 LEU A N 1
ATOM 1460 C CA . LEU A 1 188 ? -10.592 2.465 -4.553 1.00 95.94 188 LEU A CA 1
ATOM 1461 C C . LEU A 1 188 ? -10.514 3.067 -5.952 1.00 95.94 188 LEU A C 1
ATOM 1463 O O . LEU A 1 188 ? -9.537 3.743 -6.268 1.00 95.94 188 LEU A O 1
ATOM 1467 N N . GLY A 1 189 ? -11.573 2.912 -6.745 1.00 96.44 189 GLY A N 1
ATOM 1468 C CA . GLY A 1 189 ? -11.702 3.541 -8.063 1.00 96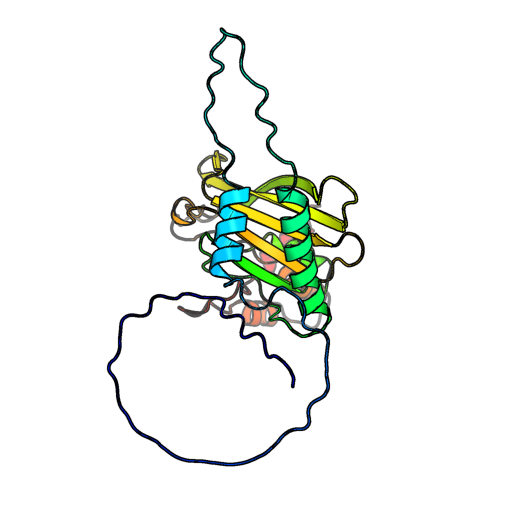.44 189 GLY A CA 1
ATOM 1469 C C . GLY A 1 189 ? -11.186 2.688 -9.225 1.00 96.44 189 GLY A C 1
ATOM 1470 O O . GLY A 1 189 ? -11.135 1.471 -9.132 1.00 96.44 189 GLY A O 1
ATOM 1471 N N . ASP A 1 190 ? -10.836 3.314 -10.344 1.00 96.94 190 ASP A N 1
ATOM 1472 C CA . ASP A 1 190 ? -10.562 2.624 -11.607 1.00 96.94 190 ASP A CA 1
ATOM 1473 C C . ASP A 1 190 ? -9.049 2.489 -11.886 1.00 96.94 190 ASP A C 1
ATOM 1475 O O . ASP A 1 190 ? -8.404 3.492 -12.205 1.00 96.94 190 ASP A O 1
ATOM 1479 N N . PRO A 1 191 ? -8.460 1.276 -11.818 1.00 96.00 191 PRO A N 1
ATOM 1480 C CA . PRO A 1 191 ? -7.035 1.062 -12.079 1.00 96.00 191 PRO A CA 1
ATOM 1481 C C . PRO A 1 191 ? -6.631 1.344 -13.534 1.00 96.00 191 PRO A C 1
ATOM 1483 O O . PRO A 1 191 ? -5.452 1.591 -13.795 1.00 96.00 191 PRO A O 1
ATOM 1486 N N . THR A 1 192 ? -7.571 1.333 -14.490 1.00 95.88 192 THR A N 1
ATOM 1487 C CA . THR A 1 192 ? -7.257 1.466 -15.923 1.00 95.88 192 THR A CA 1
ATOM 1488 C C . THR A 1 192 ? -6.729 2.852 -16.298 1.00 95.88 192 THR A C 1
ATOM 1490 O O . THR A 1 192 ? -6.058 3.004 -17.317 1.00 95.88 192 THR A O 1
ATOM 1493 N N . ILE A 1 193 ? -6.934 3.856 -15.438 1.00 95.44 193 ILE A N 1
ATOM 1494 C CA . ILE A 1 193 ? -6.374 5.202 -15.615 1.00 95.44 193 ILE A CA 1
ATOM 1495 C C . ILE A 1 193 ? -4.845 5.236 -15.481 1.00 95.44 193 ILE A C 1
ATOM 1497 O O . ILE A 1 193 ? -4.209 6.217 -15.873 1.00 95.44 193 ILE A O 1
ATOM 1501 N N . TYR A 1 194 ? -4.237 4.214 -14.870 1.00 94.81 194 TYR A N 1
ATOM 1502 C CA . TYR A 1 194 ? -2.796 4.166 -14.682 1.00 94.81 194 TYR A CA 1
ATOM 1503 C C . TYR A 1 194 ? -2.092 3.790 -15.986 1.00 94.81 194 TYR A C 1
ATOM 1505 O O . TYR A 1 194 ? -2.219 2.679 -16.493 1.00 94.81 194 TYR A O 1
ATOM 1513 N N . THR A 1 195 ? -1.264 4.706 -16.485 1.00 91.75 195 THR A N 1
ATOM 1514 C CA . THR A 1 195 ? -0.327 4.421 -17.574 1.00 91.75 195 THR A CA 1
ATOM 1515 C C . THR A 1 195 ? 1.073 4.223 -16.993 1.00 91.75 195 THR A C 1
ATOM 1517 O O . THR A 1 195 ? 1.602 5.150 -16.367 1.00 91.75 195 THR A O 1
ATOM 1520 N N . PRO A 1 196 ? 1.704 3.050 -17.182 1.00 89.12 196 PRO A N 1
ATOM 1521 C CA . PRO A 1 196 ? 3.054 2.829 -16.694 1.00 89.12 196 PRO A CA 1
ATOM 1522 C C . PRO A 1 196 ? 4.052 3.789 -17.349 1.00 89.12 196 PRO A C 1
ATOM 1524 O O . PRO A 1 196 ? 4.040 3.983 -18.564 1.00 89.12 196 PRO A O 1
ATOM 1527 N N . LEU A 1 197 ? 4.942 4.383 -16.551 1.00 85.38 197 LEU A N 1
ATOM 1528 C CA . LEU A 1 197 ? 5.995 5.244 -17.085 1.00 85.38 197 LEU A CA 1
ATOM 1529 C C . LEU A 1 197 ? 7.167 4.413 -17.606 1.00 85.38 197 LEU A C 1
ATOM 1531 O O . LEU A 1 197 ? 7.623 3.461 -16.961 1.00 85.38 197 LEU A O 1
ATOM 1535 N N . ALA A 1 198 ? 7.690 4.824 -18.761 1.00 82.00 198 ALA A N 1
ATOM 1536 C CA . ALA A 1 198 ? 8.944 4.304 -19.277 1.00 82.00 198 ALA A CA 1
ATOM 1537 C C . ALA A 1 198 ? 10.085 4.622 -18.301 1.00 82.00 198 ALA A C 1
ATOM 1539 O O . ALA A 1 198 ? 10.120 5.675 -17.654 1.00 82.00 198 ALA A O 1
ATOM 1540 N N . HIS A 1 199 ? 11.049 3.712 -18.200 1.00 75.62 199 HIS A N 1
ATOM 1541 C CA . HIS A 1 199 ? 12.246 3.965 -17.411 1.00 75.62 199 HIS A CA 1
ATOM 1542 C C . HIS A 1 199 ? 13.029 5.129 -18.035 1.00 75.62 199 HIS A C 1
ATOM 1544 O O . HIS A 1 199 ? 13.466 5.025 -19.175 1.00 75.62 199 HIS A O 1
ATOM 1550 N N . GLY A 1 200 ? 13.294 6.200 -17.275 1.00 75.00 200 GLY A N 1
ATOM 1551 C CA . GLY A 1 200 ? 13.915 7.435 -17.796 1.00 75.00 200 GLY A CA 1
ATOM 1552 C C . GLY A 1 200 ? 15.308 7.294 -18.437 1.00 75.00 200 GLY A C 1
ATOM 1553 O O . GLY A 1 200 ? 15.773 8.228 -19.071 1.00 75.00 200 GLY A O 1
ATOM 1554 N N . ASN A 1 201 ? 15.946 6.123 -18.317 1.00 78.12 201 ASN A N 1
ATOM 1555 C CA . ASN A 1 201 ? 17.255 5.812 -18.906 1.00 78.12 201 ASN A CA 1
ATOM 1556 C C . ASN A 1 201 ? 17.186 4.662 -19.925 1.00 78.12 201 ASN A C 1
ATOM 1558 O O . ASN A 1 201 ? 18.219 4.246 -20.449 1.00 78.12 201 ASN A O 1
ATOM 1562 N N . SER A 1 202 ? 16.002 4.096 -20.173 1.00 76.75 202 SER A N 1
ATOM 1563 C CA . SER A 1 202 ? 15.845 3.067 -21.194 1.00 76.75 202 SER A CA 1
ATOM 1564 C C . SER A 1 202 ? 15.680 3.731 -22.551 1.00 76.75 202 SER A C 1
ATOM 1566 O O . SER A 1 202 ? 14.866 4.635 -22.719 1.00 76.75 202 SER A O 1
ATOM 1568 N N . LYS A 1 203 ? 16.439 3.250 -23.538 1.00 78.75 203 LYS A N 1
ATOM 1569 C CA . LYS A 1 203 ? 16.236 3.625 -24.943 1.00 78.75 203 LYS A CA 1
ATOM 1570 C C . LYS A 1 203 ? 14.926 3.052 -25.498 1.00 78.75 203 LYS A C 1
ATOM 1572 O O . LYS A 1 203 ? 14.413 3.570 -26.483 1.00 78.75 203 LYS A O 1
ATOM 1577 N N . SER A 1 204 ? 14.389 1.998 -24.874 1.00 80.50 204 SER A N 1
ATOM 1578 C CA . SER A 1 204 ? 13.112 1.399 -25.255 1.00 80.50 204 SER A CA 1
ATOM 1579 C C . SER A 1 204 ? 11.971 1.996 -24.437 1.00 80.50 204 SER A C 1
ATOM 1581 O O . SER A 1 204 ? 11.975 1.949 -23.205 1.00 80.50 204 SER A O 1
ATOM 1583 N N . LYS A 1 205 ? 10.959 2.515 -25.137 1.00 76.56 205 LYS A N 1
ATOM 1584 C CA . LYS A 1 205 ? 9.701 2.971 -24.527 1.00 76.56 205 LYS A CA 1
ATOM 1585 C C . LYS A 1 205 ? 8.826 1.808 -24.045 1.00 76.56 205 LYS A C 1
ATOM 1587 O O . LYS A 1 205 ? 7.929 2.029 -23.243 1.00 76.56 205 LYS A O 1
ATOM 1592 N N . GLU A 1 206 ? 9.099 0.585 -24.498 1.00 80.00 206 GLU A N 1
ATOM 1593 C CA . GLU A 1 206 ? 8.311 -0.610 -24.168 1.00 80.00 206 GLU A CA 1
ATOM 1594 C C . GLU A 1 206 ? 8.653 -1.169 -22.783 1.00 80.00 206 GLU A C 1
ATOM 1596 O O . GLU A 1 206 ? 7.857 -1.878 -22.167 1.00 80.00 206 GLU A O 1
ATOM 1601 N N . THR A 1 207 ? 9.838 -0.848 -22.256 1.00 76.56 207 THR A N 1
ATOM 1602 C CA . THR A 1 207 ? 10.249 -1.320 -20.932 1.00 76.56 207 THR A CA 1
ATOM 1603 C C . THR A 1 207 ? 9.596 -0.483 -19.838 1.00 76.56 207 THR A C 1
ATOM 1605 O O . THR A 1 207 ? 10.033 0.635 -19.538 1.00 76.56 207 THR A O 1
ATOM 1608 N N . VAL A 1 208 ? 8.565 -1.054 -19.220 1.00 78.88 208 VAL A N 1
ATOM 1609 C CA . VAL A 1 208 ? 7.891 -0.485 -18.053 1.00 78.88 208 VAL A CA 1
ATOM 1610 C C . VAL A 1 208 ? 8.830 -0.476 -16.851 1.00 78.88 208 VAL A C 1
ATOM 1612 O O . VAL A 1 208 ? 9.457 -1.484 -16.516 1.00 78.88 208 VAL A O 1
ATOM 1615 N N . PHE A 1 209 ? 8.908 0.663 -16.168 1.00 78.25 209 PHE A N 1
ATOM 1616 C CA . PHE A 1 209 ? 9.635 0.753 -14.913 1.00 78.25 209 PHE A CA 1
ATOM 1617 C C . PHE A 1 209 ? 8.779 0.250 -13.752 1.00 78.25 209 PHE A C 1
ATOM 1619 O O . PHE A 1 209 ? 7.802 0.893 -13.374 1.00 78.25 209 PHE A O 1
ATOM 1626 N N . ILE A 1 210 ? 9.192 -0.862 -13.139 1.00 81.69 210 ILE A N 1
ATOM 1627 C CA . ILE A 1 210 ? 8.625 -1.321 -11.869 1.00 81.69 210 ILE A CA 1
ATOM 1628 C C . ILE A 1 210 ? 9.678 -1.175 -10.776 1.00 81.69 210 ILE A C 1
ATOM 1630 O O . ILE A 1 210 ? 10.838 -1.569 -10.926 1.00 81.69 210 ILE A O 1
ATOM 1634 N N . ARG A 1 211 ? 9.281 -0.555 -9.666 1.00 82.50 211 ARG A N 1
ATOM 1635 C CA . ARG A 1 211 ? 10.150 -0.388 -8.506 1.00 82.50 211 ARG A CA 1
ATOM 1636 C C . ARG A 1 211 ? 10.296 -1.729 -7.784 1.00 82.50 211 ARG A C 1
ATOM 1638 O O . ARG A 1 211 ? 9.303 -2.369 -7.475 1.00 82.50 211 ARG A O 1
ATOM 1645 N N . THR A 1 212 ? 11.533 -2.108 -7.477 1.00 83.75 212 THR A N 1
ATOM 1646 C CA . THR A 1 212 ? 11.835 -3.239 -6.590 1.00 83.75 212 THR A CA 1
ATOM 1647 C C . THR A 1 212 ? 11.421 -2.923 -5.154 1.00 83.75 212 THR A C 1
ATOM 1649 O O . THR A 1 212 ? 11.651 -1.803 -4.679 1.00 83.75 212 THR A O 1
ATOM 1652 N N . ASN A 1 213 ? 10.871 -3.917 -4.461 1.00 85.12 213 ASN A N 1
ATOM 1653 C CA . ASN A 1 213 ? 10.487 -3.803 -3.058 1.00 85.12 213 ASN A CA 1
ATOM 1654 C C . ASN A 1 213 ? 11.690 -3.435 -2.162 1.00 85.12 213 ASN A C 1
ATOM 1656 O O . ASN A 1 213 ? 12.768 -4.021 -2.306 1.00 85.12 213 ASN A O 1
ATOM 1660 N N . PRO A 1 214 ? 11.540 -2.456 -1.252 1.00 87.81 214 PRO A N 1
ATOM 1661 C CA . PRO A 1 214 ? 12.525 -2.133 -0.225 1.00 87.81 214 PRO A CA 1
ATOM 1662 C C . PRO A 1 214 ? 13.104 -3.334 0.535 1.00 87.81 214 PRO A C 1
ATOM 1664 O O . PRO A 1 214 ? 14.322 -3.363 0.702 1.00 87.81 214 PRO A O 1
ATOM 1667 N N . SER A 1 215 ? 12.293 -4.313 0.949 1.00 86.19 215 SER A N 1
ATOM 1668 C CA . SER A 1 215 ? 12.789 -5.524 1.634 1.00 86.19 215 SER A CA 1
ATOM 1669 C C . SER A 1 215 ? 13.730 -6.349 0.765 1.00 86.19 215 SER A C 1
ATOM 1671 O O . SER A 1 215 ? 14.790 -6.768 1.219 1.00 86.19 215 SER A O 1
ATOM 1673 N N . VAL A 1 216 ? 13.399 -6.511 -0.516 1.00 84.62 216 VAL A N 1
ATOM 1674 C CA . VAL A 1 216 ? 14.249 -7.209 -1.485 1.00 84.62 216 VAL A CA 1
ATOM 1675 C C . VAL A 1 216 ? 15.569 -6.458 -1.659 1.00 84.62 216 VAL A C 1
ATOM 1677 O O . VAL A 1 216 ? 16.630 -7.073 -1.681 1.00 84.62 216 VAL A O 1
ATOM 1680 N N . ILE A 1 217 ? 15.533 -5.123 -1.727 1.00 84.62 217 ILE A N 1
ATOM 1681 C CA . ILE A 1 217 ? 16.753 -4.303 -1.783 1.00 84.62 217 ILE A CA 1
ATOM 1682 C C . ILE A 1 217 ? 17.600 -4.499 -0.519 1.00 84.62 217 ILE A C 1
ATOM 1684 O O . ILE A 1 217 ? 18.819 -4.593 -0.626 1.00 84.62 217 ILE A O 1
ATOM 1688 N N . GLU A 1 218 ? 16.986 -4.538 0.662 1.00 86.19 218 GLU A N 1
ATOM 1689 C CA . GLU A 1 218 ? 17.689 -4.752 1.930 1.00 86.19 218 GLU A CA 1
ATOM 1690 C C . GLU A 1 218 ? 18.311 -6.147 2.019 1.00 86.19 218 GLU A C 1
ATOM 1692 O O . GLU A 1 218 ? 19.489 -6.263 2.339 1.00 86.19 218 GLU A O 1
ATOM 1697 N N . HIS A 1 219 ? 17.576 -7.182 1.620 1.00 83.38 219 HIS A N 1
ATOM 1698 C CA . HIS A 1 219 ? 18.081 -8.551 1.548 1.00 83.38 219 HIS A CA 1
ATOM 1699 C C . HIS A 1 219 ? 19.269 -8.690 0.581 1.00 83.38 219 HIS A C 1
ATOM 1701 O O . HIS A 1 219 ? 20.231 -9.404 0.851 1.00 83.38 219 HIS A O 1
ATOM 1707 N N . ILE A 1 220 ? 19.246 -7.974 -0.548 1.00 81.62 220 ILE A N 1
ATOM 1708 C CA . ILE A 1 220 ? 20.385 -7.950 -1.477 1.00 81.62 220 ILE A CA 1
ATOM 1709 C C . ILE A 1 220 ? 21.597 -7.281 -0.843 1.00 81.62 220 ILE A C 1
ATOM 1711 O O . ILE A 1 220 ? 22.717 -7.720 -1.085 1.00 81.62 220 ILE A O 1
ATOM 1715 N N . LYS A 1 221 ? 21.392 -6.213 -0.066 1.00 81.69 221 LYS A N 1
ATOM 1716 C CA . LYS A 1 221 ? 22.495 -5.532 0.618 1.00 81.69 221 LYS A CA 1
ATOM 1717 C C . LYS A 1 221 ? 23.145 -6.435 1.645 1.00 81.69 221 LYS A C 1
ATOM 1719 O O . LYS A 1 221 ? 24.353 -6.596 1.585 1.00 81.69 221 LYS A O 1
ATOM 1724 N N . SER A 1 222 ? 22.349 -7.053 2.517 1.00 85.12 222 SER A N 1
ATOM 1725 C CA . SER A 1 222 ? 22.891 -7.900 3.579 1.00 85.12 222 SER A CA 1
ATOM 1726 C C . SER A 1 222 ? 23.707 -9.068 3.026 1.00 85.12 222 SER A C 1
ATOM 1728 O O . SER A 1 222 ? 24.709 -9.436 3.622 1.00 85.12 222 SER A O 1
ATOM 1730 N N . ARG A 1 223 ? 23.336 -9.608 1.856 1.00 80.31 223 ARG A N 1
ATOM 1731 C CA . ARG A 1 223 ? 24.121 -10.642 1.157 1.00 80.31 223 ARG A CA 1
ATOM 1732 C C . ARG A 1 223 ? 25.316 -10.109 0.371 1.00 80.31 223 ARG A C 1
ATOM 1734 O O . ARG A 1 223 ? 26.233 -10.864 0.086 1.00 80.31 223 ARG A O 1
ATOM 1741 N N . ALA A 1 224 ? 25.288 -8.851 -0.062 1.00 73.75 224 ALA A N 1
ATOM 1742 C CA . ALA A 1 224 ? 26.360 -8.271 -0.867 1.00 73.75 224 ALA A CA 1
ATOM 1743 C C . ALA A 1 224 ? 27.604 -7.908 -0.047 1.00 73.75 224 ALA A C 1
ATOM 1745 O O . ALA A 1 224 ? 28.669 -7.764 -0.651 1.00 73.75 224 ALA A O 1
ATOM 1746 N N . ASP A 1 225 ? 27.440 -7.740 1.266 1.00 72.69 225 ASP A N 1
ATOM 1747 C CA . ASP A 1 225 ? 28.526 -7.519 2.225 1.00 72.69 225 ASP A CA 1
ATOM 1748 C C . ASP A 1 225 ? 29.239 -8.836 2.594 1.00 72.69 225 ASP A C 1
ATOM 1750 O O . ASP A 1 225 ? 30.364 -8.816 3.085 1.00 72.69 225 ASP A O 1
ATOM 1754 N N . ASP A 1 226 ? 28.626 -9.985 2.288 1.00 78.12 226 ASP A N 1
ATOM 1755 C CA . ASP A 1 226 ? 29.261 -11.299 2.365 1.00 78.12 226 ASP A CA 1
ATOM 1756 C C . ASP A 1 226 ? 30.155 -11.490 1.123 1.00 78.12 226 ASP A C 1
ATOM 1758 O O . ASP A 1 226 ? 29.682 -11.817 0.029 1.00 78.12 226 ASP A O 1
ATOM 1762 N N . GLU A 1 227 ? 31.466 -11.261 1.264 1.00 63.97 227 GLU A N 1
ATOM 1763 C CA . GLU A 1 227 ? 32.456 -11.311 0.165 1.00 63.97 227 GLU A CA 1
ATOM 1764 C C . GLU A 1 227 ? 32.467 -12.645 -0.610 1.00 63.97 227 GLU A C 1
ATOM 1766 O O . GLU A 1 227 ? 32.970 -12.725 -1.733 1.00 63.97 227 GLU A O 1
ATOM 1771 N N . THR A 1 228 ? 31.871 -13.694 -0.042 1.00 65.69 228 THR A N 1
ATOM 1772 C CA . THR A 1 228 ? 31.764 -15.032 -0.632 1.00 65.69 228 THR A CA 1
ATOM 1773 C C . THR A 1 228 ? 30.629 -15.174 -1.652 1.00 65.69 228 THR A C 1
ATOM 1775 O O . THR A 1 228 ? 30.670 -16.075 -2.498 1.00 65.69 228 THR A O 1
ATOM 1778 N N . VAL A 1 229 ? 29.626 -14.287 -1.650 1.00 60.38 229 VAL A N 1
ATOM 1779 C CA . VAL A 1 229 ? 28.500 -14.376 -2.588 1.00 60.38 229 VAL A CA 1
ATOM 1780 C C . VAL A 1 229 ? 28.883 -13.705 -3.904 1.00 60.38 229 VAL A C 1
ATOM 1782 O O . VAL A 1 229 ? 28.777 -12.490 -4.084 1.00 60.38 229 VAL A O 1
ATOM 1785 N N . SER A 1 230 ? 29.319 -14.516 -4.875 1.00 60.12 230 SER A N 1
ATOM 1786 C CA . SER A 1 230 ? 29.643 -14.009 -6.212 1.00 60.12 230 SER A CA 1
ATOM 1787 C C . SER A 1 230 ? 28.465 -13.209 -6.791 1.00 60.12 230 SER A C 1
ATOM 1789 O O . SER A 1 230 ? 27.305 -13.624 -6.712 1.00 60.12 230 SER A O 1
ATOM 1791 N N . ALA A 1 231 ? 28.752 -12.076 -7.438 1.00 58.84 231 ALA A N 1
ATOM 1792 C CA . ALA A 1 231 ? 27.734 -11.221 -8.059 1.00 58.84 231 ALA A CA 1
ATOM 1793 C C . ALA A 1 231 ? 26.824 -11.971 -9.061 1.00 58.84 231 ALA A C 1
ATOM 1795 O O . ALA A 1 231 ? 25.711 -11.525 -9.336 1.00 58.84 231 ALA A O 1
ATOM 1796 N N . ASN A 1 232 ? 27.281 -13.119 -9.574 1.00 57.31 232 ASN A N 1
ATOM 1797 C CA . ASN A 1 232 ? 26.533 -13.996 -10.472 1.00 57.31 232 ASN A CA 1
ATOM 1798 C C . ASN A 1 232 ? 25.420 -14.787 -9.761 1.00 57.31 232 ASN A C 1
ATOM 1800 O O . ASN A 1 232 ? 24.423 -15.121 -10.398 1.00 57.31 232 ASN A O 1
ATOM 1804 N N . PHE A 1 233 ? 25.562 -15.078 -8.463 1.00 55.19 233 PHE A N 1
ATOM 1805 C CA . PHE A 1 233 ? 24.555 -15.804 -7.682 1.00 55.19 233 PHE A CA 1
ATOM 1806 C C . PHE A 1 233 ? 23.324 -14.929 -7.426 1.00 55.19 233 PHE A C 1
ATOM 1808 O O . PHE A 1 233 ? 22.197 -15.320 -7.729 1.00 55.19 233 PHE A O 1
ATOM 1815 N N . ILE A 1 234 ? 23.562 -13.691 -6.987 1.00 57.59 234 ILE A N 1
ATOM 1816 C CA . ILE A 1 234 ? 22.506 -12.713 -6.710 1.00 57.59 234 ILE A CA 1
ATOM 1817 C C . ILE A 1 234 ? 21.728 -12.393 -8.004 1.00 57.59 234 ILE A C 1
ATOM 1819 O O . ILE A 1 234 ? 20.502 -12.359 -8.009 1.00 57.59 234 ILE A O 1
ATOM 1823 N N . ASP A 1 235 ? 22.411 -12.250 -9.145 1.00 55.31 235 ASP A N 1
ATOM 1824 C CA . ASP A 1 235 ? 21.761 -11.969 -10.434 1.00 55.31 235 ASP A CA 1
ATOM 1825 C C . ASP A 1 235 ? 20.919 -13.154 -10.962 1.00 55.31 235 ASP A C 1
ATOM 1827 O O . ASP A 1 235 ? 20.043 -12.949 -11.797 1.00 55.31 235 ASP A O 1
ATOM 1831 N N . LYS A 1 236 ? 21.146 -14.390 -10.486 1.00 52.84 236 LYS A N 1
ATOM 1832 C CA . LYS A 1 236 ? 20.367 -15.583 -10.870 1.00 52.84 236 LYS A CA 1
ATOM 1833 C C . LYS A 1 236 ? 19.106 -15.752 -10.015 1.00 52.84 236 LYS A C 1
ATOM 1835 O O . LYS A 1 236 ? 18.051 -16.011 -10.584 1.00 52.84 236 LYS A O 1
ATOM 1840 N N . GLU A 1 237 ? 19.188 -15.531 -8.700 1.00 53.41 237 GLU A N 1
ATOM 1841 C CA . GLU A 1 237 ? 18.013 -15.498 -7.804 1.00 53.41 237 GLU A CA 1
ATOM 1842 C C . GLU A 1 237 ? 17.064 -14.336 -8.138 1.00 53.41 237 GLU A C 1
ATOM 1844 O O . GLU A 1 237 ? 15.847 -14.470 -8.061 1.00 53.41 237 GLU A O 1
ATOM 1849 N N . LEU A 1 238 ? 17.609 -13.188 -8.551 1.00 51.84 238 LEU A N 1
ATOM 1850 C CA . LEU A 1 238 ? 16.814 -11.997 -8.858 1.00 51.84 238 LEU A CA 1
ATOM 1851 C C . LEU A 1 238 ? 16.259 -11.976 -10.279 1.00 51.84 238 LEU A C 1
ATOM 1853 O O . LEU A 1 238 ? 15.378 -11.171 -10.555 1.00 51.84 238 LEU A O 1
ATOM 1857 N N . LYS A 1 239 ? 16.744 -12.837 -11.181 1.00 47.28 239 LYS A N 1
ATOM 1858 C CA . LYS A 1 239 ? 16.216 -13.009 -12.546 1.00 47.28 239 LYS A CA 1
ATOM 1859 C C . LYS A 1 239 ? 15.031 -13.967 -12.610 1.00 47.28 239 LYS A C 1
ATOM 1861 O O . LYS A 1 239 ? 14.753 -14.501 -13.686 1.00 47.28 239 LYS A O 1
ATOM 1866 N N . CYS A 1 240 ? 14.288 -14.135 -11.516 1.00 40.03 240 CYS A N 1
ATOM 1867 C CA . CYS A 1 240 ? 12.925 -14.649 -11.579 1.00 40.03 240 CYS A CA 1
ATOM 1868 C C . CYS A 1 240 ? 12.092 -13.684 -12.435 1.00 40.03 240 CYS A C 1
ATOM 1870 O O . CYS A 1 240 ? 11.472 -12.739 -11.941 1.00 40.03 240 CYS A O 1
ATOM 1872 N N . LYS A 1 241 ? 12.151 -13.884 -13.759 1.00 41.72 241 LYS A N 1
ATOM 1873 C CA . LYS A 1 241 ? 11.186 -13.359 -14.716 1.00 41.72 241 LYS A CA 1
ATOM 1874 C C . LYS A 1 241 ? 9.834 -13.655 -14.090 1.00 41.72 241 LYS A C 1
ATOM 1876 O O . LYS A 1 241 ? 9.595 -14.811 -13.754 1.00 41.72 241 LYS A O 1
ATOM 1881 N N . ALA A 1 242 ? 9.006 -12.632 -13.886 1.00 44.00 242 ALA A N 1
ATOM 1882 C CA . ALA A 1 242 ? 7.621 -12.871 -13.515 1.00 44.00 242 ALA A CA 1
ATOM 1883 C C . ALA A 1 242 ? 7.079 -13.886 -14.525 1.00 44.00 242 ALA A C 1
ATOM 1885 O O . ALA A 1 242 ? 7.079 -13.611 -15.732 1.00 44.00 242 ALA A O 1
ATOM 1886 N N . GLU A 1 243 ? 6.754 -15.091 -14.061 1.00 46.25 243 GLU A N 1
ATOM 1887 C CA . GLU A 1 243 ? 6.126 -16.071 -14.926 1.00 46.25 243 GLU A CA 1
ATOM 1888 C C . GLU A 1 243 ? 4.833 -15.427 -15.425 1.00 46.25 243 GLU A C 1
ATOM 1890 O O . GLU A 1 243 ? 4.133 -14.731 -14.680 1.00 46.25 243 GLU A O 1
ATOM 1895 N N . LYS A 1 244 ? 4.544 -15.565 -16.722 1.00 45.31 244 LYS A N 1
ATOM 1896 C CA . LYS A 1 244 ? 3.276 -15.074 -17.264 1.00 45.31 244 LYS A CA 1
ATOM 1897 C C . LYS A 1 244 ? 2.151 -15.750 -16.471 1.00 45.31 244 LYS A C 1
ATOM 1899 O O . LYS A 1 244 ? 1.931 -16.940 -16.653 1.00 45.31 244 LYS A O 1
ATOM 1904 N N . GLY A 1 245 ? 1.464 -14.988 -15.619 1.00 48.84 245 GLY A N 1
ATOM 1905 C CA . GLY A 1 245 ? 0.324 -15.465 -14.830 1.00 48.84 245 GLY A CA 1
ATOM 1906 C C . GLY A 1 245 ? 0.518 -15.536 -13.312 1.00 48.84 245 GLY A C 1
ATOM 1907 O O . GLY A 1 245 ? -0.415 -15.951 -12.640 1.00 48.84 245 GLY A O 1
ATOM 1908 N N . THR A 1 246 ? 1.661 -15.135 -12.740 1.00 46.09 246 THR A N 1
ATOM 1909 C CA . THR A 1 246 ? 1.791 -15.076 -11.269 1.00 46.09 246 THR A CA 1
ATOM 1910 C C . THR A 1 246 ? 1.333 -13.723 -10.714 1.00 46.09 246 THR A C 1
ATOM 1912 O O . THR A 1 246 ? 1.919 -12.691 -11.045 1.00 46.09 246 THR A O 1
ATOM 1915 N N . ASP A 1 247 ? 0.328 -13.741 -9.833 1.00 51.31 247 ASP A N 1
ATOM 1916 C CA . ASP A 1 247 ? -0.309 -12.569 -9.198 1.00 51.31 247 ASP A CA 1
ATOM 1917 C C . ASP A 1 247 ? 0.431 -12.028 -7.958 1.00 51.31 247 ASP A C 1
ATOM 1919 O O . ASP A 1 247 ? -0.154 -11.347 -7.117 1.00 51.31 247 ASP A O 1
ATOM 1923 N N . PHE A 1 248 ? 1.731 -12.293 -7.825 1.00 50.19 248 PHE A N 1
ATOM 1924 C CA . PHE A 1 248 ? 2.508 -11.846 -6.666 1.00 50.19 248 PHE A CA 1
ATOM 1925 C C . PHE A 1 248 ? 3.624 -10.882 -7.070 1.00 50.19 248 PHE A C 1
ATOM 1927 O O . PHE A 1 248 ? 4.184 -10.979 -8.164 1.00 50.19 248 PHE A O 1
ATOM 1934 N N . GLY A 1 249 ? 3.884 -9.910 -6.186 1.00 51.34 249 GLY A N 1
ATOM 1935 C CA . GLY A 1 249 ? 4.703 -8.721 -6.427 1.00 51.34 249 GLY A CA 1
ATOM 1936 C C . GLY A 1 249 ? 6.086 -8.967 -7.040 1.00 51.34 249 GLY A C 1
ATOM 1937 O O . GLY A 1 249 ? 6.621 -10.072 -7.055 1.00 51.34 249 GLY A O 1
ATOM 1938 N N . VAL A 1 250 ? 6.689 -7.893 -7.558 1.00 52.81 250 VAL A N 1
ATOM 1939 C CA . VAL A 1 250 ? 7.963 -7.934 -8.292 1.00 52.81 250 VAL A CA 1
ATOM 1940 C C . VAL A 1 250 ? 9.118 -8.312 -7.357 1.00 52.81 250 VAL A C 1
ATOM 1942 O O . VAL A 1 250 ? 9.816 -7.457 -6.814 1.00 52.81 250 VAL A O 1
ATOM 1945 N N . LYS A 1 251 ? 9.331 -9.624 -7.193 1.00 55.62 251 LYS A N 1
ATOM 1946 C CA . LYS A 1 251 ? 10.498 -10.230 -6.524 1.00 55.62 251 LYS A CA 1
ATOM 1947 C C . LYS A 1 251 ? 11.787 -10.027 -7.339 1.00 55.62 251 LYS A C 1
ATOM 1949 O O . LYS A 1 251 ? 12.889 -10.236 -6.844 1.00 55.62 251 LYS A O 1
ATOM 1954 N N . THR A 1 252 ? 11.656 -9.571 -8.584 1.00 52.78 252 THR A N 1
ATOM 1955 C CA . THR A 1 252 ? 12.753 -9.253 -9.496 1.00 52.78 252 THR A CA 1
ATOM 1956 C C . THR A 1 252 ? 13.419 -7.943 -9.077 1.00 52.78 252 THR A C 1
ATOM 1958 O O . THR A 1 252 ? 12.850 -6.853 -9.209 1.00 52.78 252 THR A O 1
ATOM 1961 N N . ALA A 1 253 ? 14.641 -8.007 -8.560 1.00 51.69 253 ALA A N 1
ATOM 1962 C CA . ALA A 1 253 ? 15.369 -6.784 -8.263 1.00 51.69 253 ALA A CA 1
ATOM 1963 C C . ALA A 1 253 ? 16.045 -6.184 -9.492 1.00 51.69 253 ALA A C 1
ATOM 1965 O O . ALA A 1 253 ? 16.330 -6.858 -10.483 1.00 51.69 253 ALA A O 1
ATOM 1966 N N . ARG A 1 254 ? 16.332 -4.880 -9.405 1.00 56.31 254 ARG A N 1
ATOM 1967 C CA . ARG A 1 254 ? 17.258 -4.223 -10.332 1.00 56.31 254 ARG A CA 1
ATOM 1968 C C . ARG A 1 254 ? 18.582 -4.978 -10.366 1.00 56.31 254 ARG A C 1
ATOM 1970 O O . ARG A 1 254 ? 19.009 -5.534 -9.357 1.00 56.31 254 ARG A O 1
ATOM 1977 N N . ASN A 1 255 ? 19.263 -4.890 -11.507 1.00 62.72 255 ASN A N 1
ATOM 1978 C CA . ASN A 1 255 ? 20.634 -5.365 -11.666 1.00 62.72 255 ASN A CA 1
ATOM 1979 C C . ASN A 1 255 ? 21.475 -4.953 -10.444 1.00 62.72 255 ASN A C 1
ATOM 1981 O O . ASN A 1 255 ? 21.552 -3.767 -10.109 1.00 62.72 255 ASN A O 1
ATOM 1985 N N . VAL A 1 256 ? 22.105 -5.929 -9.790 1.00 62.09 256 VAL A N 1
ATOM 1986 C CA . VAL A 1 256 ? 22.845 -5.764 -8.527 1.00 62.09 256 VAL A CA 1
ATOM 1987 C C . VAL A 1 256 ? 23.876 -4.633 -8.612 1.00 62.09 256 VAL A C 1
ATOM 1989 O O . VAL A 1 256 ? 24.075 -3.885 -7.655 1.00 62.09 256 VAL A O 1
ATOM 1992 N N . ARG A 1 257 ? 24.480 -4.421 -9.791 1.00 65.06 257 ARG A N 1
ATOM 1993 C CA . ARG A 1 257 ? 25.424 -3.317 -10.027 1.00 65.06 257 ARG A CA 1
ATOM 1994 C C . ARG A 1 257 ? 24.772 -1.939 -9.889 1.00 65.06 257 ARG A C 1
ATOM 1996 O O . ARG A 1 257 ? 25.409 -1.017 -9.389 1.00 65.06 257 ARG A O 1
ATOM 2003 N N . GLN A 1 258 ? 23.520 -1.774 -10.321 1.00 60.19 258 GLN A N 1
ATOM 2004 C CA . GLN A 1 258 ? 22.776 -0.518 -10.159 1.00 60.19 258 GLN A CA 1
ATOM 2005 C C . GLN A 1 258 ? 22.400 -0.275 -8.699 1.00 60.19 258 GLN A C 1
ATOM 2007 O O . GLN A 1 258 ? 22.462 0.864 -8.238 1.00 60.19 258 GLN A O 1
ATOM 2012 N N . VAL A 1 259 ? 22.047 -1.344 -7.979 1.00 63.47 259 VAL A N 1
ATOM 2013 C CA . VAL A 1 259 ? 21.777 -1.300 -6.539 1.00 63.47 259 VAL A CA 1
ATOM 2014 C C . VAL A 1 259 ? 23.038 -0.800 -5.824 1.00 63.47 259 VAL A C 1
ATOM 2016 O O . VAL A 1 259 ? 22.978 0.268 -5.222 1.00 63.47 259 VAL A O 1
ATOM 2019 N N . LYS A 1 260 ? 24.207 -1.429 -6.035 1.00 65.62 260 LYS A N 1
ATOM 2020 C CA . LYS A 1 260 ? 25.503 -0.976 -5.478 1.00 65.62 260 LYS A CA 1
ATOM 2021 C C . LYS A 1 260 ? 25.841 0.488 -5.815 1.00 65.62 260 LYS A C 1
ATOM 2023 O O . LYS A 1 260 ? 26.179 1.257 -4.921 1.00 65.62 260 LYS A O 1
ATOM 2028 N N . LYS A 1 261 ? 25.686 0.914 -7.078 1.00 63.88 261 LYS A N 1
ATOM 2029 C CA . LYS A 1 261 ? 25.979 2.302 -7.500 1.00 63.88 261 LYS A CA 1
ATOM 2030 C C . LYS A 1 261 ? 25.116 3.357 -6.803 1.00 63.88 261 LYS A C 1
ATOM 2032 O O . LYS A 1 261 ? 25.615 4.441 -6.529 1.00 63.88 261 LYS A O 1
ATOM 2037 N N . SER A 1 262 ? 23.855 3.049 -6.489 1.00 56.00 262 SER A N 1
ATOM 2038 C CA . SER A 1 262 ? 22.975 3.986 -5.774 1.00 56.00 262 SER A CA 1
ATOM 2039 C C . SER A 1 262 ? 23.406 4.272 -4.327 1.00 56.00 262 SER A C 1
ATOM 2041 O O . SER A 1 262 ? 22.886 5.209 -3.725 1.00 56.00 262 SER A O 1
ATOM 2043 N N . PHE A 1 263 ? 24.351 3.495 -3.781 1.00 55.62 263 PHE A N 1
ATOM 2044 C CA . PHE A 1 263 ? 24.863 3.661 -2.417 1.00 55.62 263 PHE A CA 1
ATOM 2045 C C . PHE A 1 263 ? 26.150 4.469 -2.324 1.00 55.62 263 PHE A C 1
ATOM 2047 O O . PHE A 1 263 ? 26.356 5.117 -1.311 1.00 55.62 263 PHE A O 1
ATOM 2054 N N . ILE A 1 264 ? 26.975 4.489 -3.372 1.00 54.03 264 ILE A N 1
ATOM 2055 C CA . ILE A 1 264 ? 28.249 5.229 -3.365 1.00 54.03 264 ILE A CA 1
ATOM 2056 C C . ILE A 1 264 ? 28.021 6.754 -3.486 1.00 54.03 264 ILE A C 1
ATOM 2058 O O . ILE A 1 264 ? 28.916 7.539 -3.211 1.00 54.03 264 ILE A O 1
ATOM 2062 N N . GLN A 1 265 ? 26.823 7.192 -3.892 1.00 48.75 265 GLN A N 1
ATOM 2063 C CA . GLN A 1 265 ? 26.502 8.602 -4.176 1.00 48.75 265 GLN A CA 1
ATOM 2064 C C . GLN A 1 265 ? 25.690 9.318 -3.075 1.00 48.75 265 GLN A C 1
ATOM 2066 O O . GLN A 1 265 ? 24.945 10.247 -3.383 1.00 48.75 265 GLN A O 1
ATOM 2071 N N . LYS A 1 266 ? 25.786 8.897 -1.811 1.00 45.38 266 LYS A N 1
ATOM 2072 C CA . LYS A 1 266 ? 25.202 9.617 -0.665 1.00 45.38 266 LYS A CA 1
ATOM 2073 C C . LYS A 1 266 ? 26.284 10.010 0.318 1.00 45.38 266 LYS A C 1
ATOM 2075 O O . LYS A 1 266 ? 26.144 11.120 0.869 1.00 45.38 266 LYS A O 1
#

Secondary structure (DSSP, 8-state):
-------------PPPPPP-----------------PPPS-S---HHHHHHHHHHHH-----------S--------TTHHHHHHHHHHHHHHHHHTT-S--BSSPB-S--TT-EEEEE--STTHHHHTT-SSS-EEEEEEEEESSSS--EEEEEEEEE-GGG-EEEEEEEEEEEESS-TTEEEEEEEE-GGGPPPPBPTT-S-TT-B--PPPHHHHHHHHHHHSSTTS-HHHHHHHTT----TT--B-------HHHHHHHHHT-

Radius of gyration: 23.57 Å; chains: 1; bounding box: 65×73×51 Å